Protein AF-0000000087187702 (afdb_homodimer)

Nearest PDB structures (foldseek):
  5luh-assembly1_A  TM=5.230E-01  e=1.951E-01  Salmonella enterica subsp. enterica serovar Typhimurium
  8ove-assembly1_AX  TM=5.042E-01  e=2.164E+00  Trypanosoma brucei brucei
  4p4m-assembly1_A  TM=4.476E-01  e=1.669E+00  Leishmania infantum
  2dhm-assembly1_A  TM=4.596E-01  e=1.669E+00  Escherichia coli str. K-12 substr. W3110
  1v60-assembly1_A  TM=3.726E-01  e=1.465E+00  Mus musculus

InterPro domains:
  IPR053860 Protein of unknown function DUF6932 [PF22014] (11-168)

Sequence (368 aa):
MGCLPEPDPVTGLLPPGRHTADLGQLRAAFVDAPCFSDVDERKLLWDEWECHRGALEAVAGEISRLWVAGSFVSAKEDPGDIDVTYLLRAEVHDRLDREALGMLDDLTDRGWCADHGMRVDASVLRLPEDMPVWRMARDTLPSPANDSFRDIGLYDEIWQRTRSPKGVEGEVWSLRRGYVEVLLMGCLPEPDPVTGLLPPGRHTADLGQLRAAFVDAPCFSDVDERKLLWDEWECHRGALEAVAGEISRLWVAGSFVSAKEDPGDIDVTYLLRAEVHDRLDREALGMLDDLTDRGWCADHGMRVDASVLRLPEDMPVWRMARDTLPSPANDSFRDIGLYDEIWQRTRSPKGVEGEVWSLRRGYVEVLL

Secondary structure (DSSP, 8-state):
-PPPPPPPTTT-BPPSEEEEE-HHHHHHHHTSSGGGTT-HHHHHHHHHHHHHHHHHHHHHS---EEEEEGGGGBS-SS-S-EEEEEEE-HHHHHT--HHHHHHHHHHT-HHHHHHTT--EEEEEEEPPPP--GGG--TTT--HHHHHHHHHHHHHHHHHTBPPPPTT--SS----B-EEEEEE-/-PPPPPPPTTT-BPPSEEEEE-HHHHHHHHTSSGGGTT-HHHHHHHHHHHHHHHHHHHHHS---EEEEEGGGGBS-SS-S-EEEEEEE-HHHHHT--HHHHHHHHHHT-HHHHHHTT--EEEEEEEPPPP--GGG--TTT--HHHHHHHHHHHHHHHHHTBPPPPTT--SS----B-EEEEEE-

Foldseek 3Di:
DDQQDAADPVPQFGDFDEAEDAPVNLCCRQPVDPLQPPQVQLVLLVVLVVVLVVQLCVLLVDFFKKWWFDPSRGSDRHDQHIEMETEDEQVSVVVHDPVSVVSVVLSQDCVSSVVVPHRYHYHYAYAAHDDDPVCPDPVRDDPNNNVRVVVVVVVSVVRQADDDPPPPPDPRPPHTGYIYMHGD/DDQQDAADPVPQFADFDEAEDAPVNLCCRQPVDPLQPPQVQLVLLVVLVVVLVVQLCVLLVDFFKKWWFDPSRGSDRHDQHIEMETEDEQVSVVPHDPVSVVSVVLSQDCVSSVVVPHRYHYHYAYAAHDDDPVCPDPVRDDPNNVVRVVVVVVVSVVRQADDDPPPPPDDRPPHTGYIYMHGD

Radius of gyration: 20.93 Å; Cα contacts (8 Å, |Δi|>4): 671; chains: 2; bounding box: 54×60×54 Å

Solvent-accessible surface area (backbone atoms only — not comparable to full-atom values): 19716 Å² total; per-residue (Å²): 131,70,77,75,77,71,46,38,89,85,80,25,34,23,63,40,42,35,43,42,37,47,71,69,55,48,41,43,66,56,39,65,26,76,92,36,67,85,39,64,63,41,52,51,52,49,53,33,44,50,52,50,52,49,53,50,30,68,62,49,69,57,58,43,36,36,36,43,20,59,50,39,54,33,60,55,78,77,48,83,43,42,34,35,38,39,31,22,47,30,71,50,54,68,66,54,49,72,68,43,49,51,50,50,51,44,66,40,28,50,67,54,25,48,76,69,69,21,56,45,47,40,45,78,42,50,40,44,64,92,68,61,70,93,64,71,38,91,91,68,50,54,68,71,37,44,52,19,22,19,51,48,19,43,52,55,54,55,45,25,51,54,78,54,58,88,86,59,74,84,61,77,55,82,55,60,21,17,29,37,34,33,74,93,130,72,76,74,77,68,49,38,88,86,80,25,34,23,62,41,43,34,42,45,37,47,71,67,56,48,41,44,66,56,39,64,26,76,92,36,66,86,39,64,63,42,52,51,51,49,53,34,43,51,52,50,52,48,52,49,30,67,63,50,69,57,57,45,35,36,37,41,22,58,50,39,54,32,61,55,78,76,50,83,42,42,33,35,37,40,32,22,47,31,71,49,52,70,65,53,50,72,67,44,49,50,52,50,51,44,66,39,29,49,68,55,25,48,77,68,69,22,57,43,48,40,45,78,43,49,40,45,63,93,68,62,70,92,64,70,40,89,91,67,51,54,70,71,35,42,54,18,20,20,52,48,17,43,52,54,55,54,44,26,51,52,78,53,59,89,86,58,74,84,61,77,56,80,55,60,21,18,30,36,35,32,73,95

Organism: Streptomyces mobaraensis (NCBI:txid35621)

Structure (mmCIF, N/CA/C/O backbone):
data_AF-0000000087187702-model_v1
#
loop_
_entity.id
_entity.type
_entity.pdbx_description
1 polymer 'Nucleotidyltransferase family protein'
#
loop_
_atom_site.group_PDB
_atom_site.id
_atom_site.type_symbol
_atom_site.label_atom_id
_atom_site.label_alt_id
_atom_site.label_comp_id
_atom_site.label_asym_id
_atom_site.label_entity_id
_atom_site.label_seq_id
_atom_site.pdbx_PDB_ins_code
_atom_site.Cartn_x
_atom_site.Cartn_y
_atom_site.Cartn_z
_atom_site.occupancy
_atom_site.B_iso_or_equiv
_atom_site.auth_seq_id
_atom_site.auth_comp_id
_atom_site.auth_asym_id
_atom_site.auth_atom_id
_atom_site.pdbx_PDB_model_num
ATOM 1 N N . MET A 1 1 ? -13.445 2.34 -14.445 1 38.84 1 MET A N 1
ATOM 2 C CA . MET A 1 1 ? -12.43 1.36 -14.078 1 38.84 1 MET A CA 1
ATOM 3 C C . MET A 1 1 ? -11.031 1.875 -14.414 1 38.84 1 MET A C 1
ATOM 5 O O . MET A 1 1 ? -10.789 2.338 -15.523 1 38.84 1 MET A O 1
ATOM 9 N N . GLY A 1 2 ? -10.258 2.457 -13.602 1 52.72 2 GLY A N 1
ATOM 10 C CA . GLY A 1 2 ? -9.07 3.246 -13.867 1 52.72 2 GLY A CA 1
ATOM 11 C C . GLY A 1 2 ? -7.996 2.475 -14.617 1 52.72 2 GLY A C 1
ATOM 12 O O . GLY A 1 2 ? -7.992 1.242 -14.609 1 52.72 2 GLY A O 1
ATOM 13 N N . CYS A 1 3 ? -7.512 2.891 -15.773 1 67.62 3 CYS A N 1
ATOM 14 C CA . CYS A 1 3 ? -6.449 2.354 -16.625 1 67.62 3 CYS A CA 1
ATOM 15 C C . CYS A 1 3 ? -5.125 2.295 -15.859 1 67.62 3 CYS A C 1
ATOM 17 O O . CYS A 1 3 ? -4.859 3.141 -15.008 1 67.62 3 CY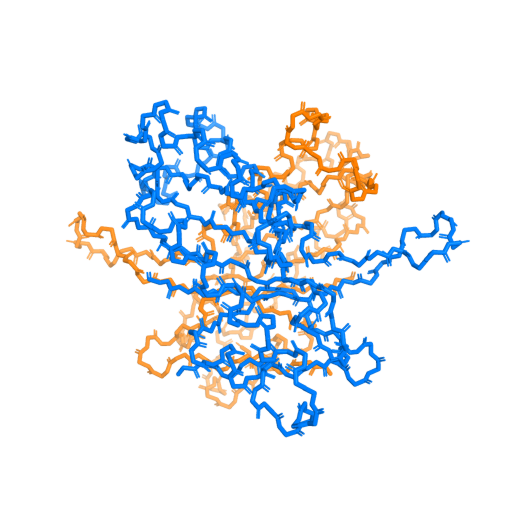S A O 1
ATOM 19 N N . LEU A 1 4 ? -4.539 1.006 -15.781 1 88.62 4 LEU A N 1
ATOM 20 C CA . LEU A 1 4 ? -3.189 0.874 -15.25 1 88.62 4 LEU A CA 1
ATOM 21 C C . LEU A 1 4 ? -2.248 1.882 -15.898 1 88.62 4 LEU A C 1
ATOM 23 O O . LEU A 1 4 ? -2.344 2.145 -17.094 1 88.62 4 LEU A O 1
ATOM 27 N N . PRO A 1 5 ? -1.488 2.523 -15.094 1 90.5 5 PRO A N 1
ATOM 28 C CA . PRO A 1 5 ? -0.509 3.43 -15.695 1 90.5 5 PRO A CA 1
ATOM 29 C C . PRO A 1 5 ? 0.473 2.707 -16.609 1 90.5 5 PRO A C 1
ATOM 31 O O . PRO A 1 5 ? 0.669 1.496 -16.484 1 90.5 5 PRO A O 1
ATOM 34 N N . GLU A 1 6 ? 1.033 3.457 -17.453 1 89.75 6 GLU A N 1
ATOM 35 C CA . GLU A 1 6 ? 2.076 2.91 -18.312 1 89.75 6 GLU A CA 1
ATOM 36 C C . GLU A 1 6 ? 3.404 2.797 -17.578 1 89.75 6 GLU A C 1
ATOM 38 O O . GLU A 1 6 ? 3.729 3.645 -16.734 1 89.75 6 GLU A O 1
ATOM 43 N N . PRO A 1 7 ? 4.156 1.752 -17.922 1 92.5 7 PRO A N 1
ATOM 44 C CA . PRO A 1 7 ? 5.508 1.694 -17.359 1 92.5 7 PRO A CA 1
ATOM 45 C C . PRO A 1 7 ? 6.367 2.887 -17.781 1 92.5 7 PRO A C 1
ATOM 47 O O . PRO A 1 7 ? 6.203 3.418 -18.875 1 92.5 7 PRO A O 1
ATOM 50 N N . ASP A 1 8 ? 7.207 3.281 -16.891 1 91.19 8 ASP A N 1
ATOM 51 C CA . ASP A 1 8 ? 8.18 4.324 -17.203 1 91.19 8 ASP A CA 1
ATOM 52 C C . ASP A 1 8 ? 9.023 3.936 -18.422 1 91.19 8 ASP A C 1
ATOM 54 O O . ASP A 1 8 ? 9.586 2.842 -18.469 1 91.19 8 ASP A O 1
ATOM 58 N N . PRO A 1 9 ? 9.125 4.789 -19.375 1 91.12 9 PRO A N 1
ATOM 59 C CA . PRO A 1 9 ? 9.82 4.418 -20.609 1 91.12 9 PRO A CA 1
ATOM 60 C C . PRO A 1 9 ? 11.312 4.172 -20.406 1 91.12 9 PRO A C 1
ATOM 62 O O . PRO A 1 9 ? 11.945 3.453 -21.172 1 91.12 9 PRO A O 1
ATOM 65 N N . VAL A 1 10 ? 11.883 4.746 -19.344 1 90.62 10 VAL A N 1
ATOM 66 C CA . VAL A 1 10 ? 13.312 4.617 -19.094 1 90.62 10 VAL A CA 1
ATOM 67 C C . VAL A 1 10 ? 13.586 3.352 -18.297 1 90.62 10 VAL A C 1
ATOM 69 O O . VAL A 1 10 ? 14.43 2.533 -18.672 1 90.62 10 VAL A O 1
ATOM 72 N N . THR A 1 11 ? 12.82 3.072 -17.312 1 90.56 11 THR A N 1
ATOM 73 C CA . THR A 1 11 ? 13.109 1.971 -16.391 1 90.56 11 THR A CA 1
ATOM 74 C C . THR A 1 11 ? 12.297 0.733 -16.766 1 90.56 11 THR A C 1
ATOM 76 O O . THR A 1 11 ? 12.633 -0.381 -16.359 1 90.56 11 THR A O 1
ATOM 79 N N . GLY A 1 12 ? 11.188 0.992 -17.453 1 94.31 12 GLY A N 1
ATOM 80 C CA . GLY A 1 12 ? 10.281 -0.096 -17.781 1 94.31 12 GLY A CA 1
ATOM 81 C C . GLY A 1 12 ? 9.422 -0.538 -16.625 1 94.31 12 GLY A C 1
ATOM 82 O O . GLY A 1 12 ? 8.75 -1.57 -16.688 1 94.31 12 GLY A O 1
ATOM 83 N N . LEU A 1 13 ? 9.438 0.25 -15.516 1 95 13 LEU A N 1
ATOM 84 C CA . LEU A 1 13 ? 8.727 -0.128 -14.297 1 95 13 LEU A CA 1
ATOM 85 C C . LEU A 1 13 ? 7.453 0.695 -14.133 1 95 13 LEU A C 1
ATOM 87 O O . LEU A 1 13 ? 7.387 1.838 -14.594 1 95 13 LEU A O 1
ATOM 91 N N . LEU A 1 14 ? 6.477 0.076 -13.523 1 94.94 14 LEU A N 1
ATOM 92 C CA . LEU A 1 14 ? 5.332 0.876 -13.094 1 94.94 14 LEU A CA 1
ATOM 93 C C . LEU A 1 14 ? 5.758 1.923 -12.07 1 94.94 14 LEU A C 1
ATOM 95 O O . LEU A 1 14 ? 6.648 1.674 -11.25 1 94.94 14 LEU A O 1
ATOM 99 N N . PRO A 1 15 ? 5.117 3.096 -12.164 1 92.69 15 PRO A N 1
ATOM 100 C CA . PRO A 1 15 ? 5.406 4.047 -11.086 1 92.69 15 PRO A CA 1
ATOM 101 C C . PRO A 1 15 ? 5.223 3.438 -9.695 1 92.69 15 PRO A C 1
ATOM 103 O O . PRO A 1 15 ? 4.316 2.627 -9.484 1 92.69 15 PRO A O 1
ATOM 106 N N . PRO A 1 16 ? 6.07 3.791 -8.773 1 93.38 16 PRO A N 1
ATOM 107 C CA . PRO A 1 16 ? 5.906 3.236 -7.426 1 93.38 16 PRO A CA 1
ATOM 108 C C . PRO A 1 16 ? 4.477 3.361 -6.906 1 93.38 16 PRO A C 1
ATOM 110 O O . PRO A 1 16 ? 3.764 4.301 -7.27 1 93.38 16 PRO A O 1
ATOM 113 N N . GLY A 1 17 ? 4.125 2.434 -6.047 1 94.88 17 GLY A N 1
ATOM 114 C CA . GLY A 1 17 ? 2.777 2.402 -5.504 1 94.88 17 GLY A CA 1
ATOM 115 C C . GLY A 1 17 ? 2.035 1.117 -5.82 1 94.88 17 GLY A C 1
ATOM 116 O O . GLY A 1 17 ? 2.643 0.134 -6.25 1 94.88 17 GLY A O 1
ATOM 117 N N . ARG A 1 18 ? 0.832 1.073 -5.477 1 96.94 18 ARG A N 1
ATOM 118 C CA . ARG A 1 18 ? -0.069 -0.048 -5.723 1 96.94 18 ARG A CA 1
ATOM 119 C C . ARG A 1 18 ? -1.239 0.372 -6.605 1 96.94 18 ARG A C 1
ATOM 121 O O . ARG A 1 18 ? -2.068 1.19 -6.199 1 96.94 18 ARG A O 1
ATOM 128 N N . HIS A 1 19 ? -1.312 -0.196 -7.762 1 95.75 19 HIS A N 1
ATOM 129 C CA . HIS A 1 19 ? -2.305 0.169 -8.766 1 95.75 19 HIS A CA 1
ATOM 130 C C . HIS A 1 19 ? -3.41 -0.878 -8.852 1 95.75 19 HIS A C 1
ATOM 132 O O . HIS A 1 19 ? -3.131 -2.074 -8.977 1 95.75 19 HIS A O 1
ATOM 138 N N . THR A 1 20 ? -4.625 -0.44 -8.859 1 94.44 20 THR A N 1
ATOM 139 C CA . THR A 1 20 ? -5.742 -1.38 -8.828 1 94.44 20 THR A CA 1
ATOM 140 C C . THR A 1 20 ? -6.277 -1.625 -10.234 1 94.44 20 THR A C 1
ATOM 142 O O . THR A 1 20 ? -6.387 -0.692 -11.039 1 94.44 20 THR A O 1
ATOM 145 N N . ALA A 1 21 ? -6.562 -2.846 -10.508 1 94.12 21 ALA A N 1
ATOM 146 C CA . ALA A 1 21 ? -7.156 -3.27 -11.773 1 94.12 21 ALA A CA 1
ATOM 147 C C . ALA A 1 21 ? -7.992 -4.531 -11.594 1 94.12 21 ALA A C 1
ATOM 149 O O . ALA A 1 21 ? -7.91 -5.195 -10.555 1 94.12 21 ALA A O 1
ATOM 150 N N . ASP A 1 22 ? -8.844 -4.754 -12.5 1 93.94 22 ASP A N 1
ATOM 151 C CA . ASP A 1 22 ? -9.453 -6.078 -12.547 1 93.94 22 ASP A CA 1
ATOM 152 C C . ASP A 1 22 ? -8.625 -7.031 -13.398 1 93.94 22 ASP A C 1
ATOM 154 O O . ASP A 1 22 ? -7.617 -6.629 -13.992 1 93.94 22 ASP A O 1
ATOM 158 N N . LEU A 1 23 ? -9.047 -8.281 -13.453 1 95.75 23 LEU A N 1
ATOM 159 C CA . LEU A 1 23 ? -8.266 -9.305 -14.148 1 95.75 23 LEU A CA 1
ATOM 160 C C . LEU A 1 23 ? -8.188 -9 -15.641 1 95.75 23 LEU A C 1
ATOM 162 O O . LEU A 1 23 ? -7.152 -9.234 -16.266 1 95.75 23 LEU A O 1
ATOM 166 N N . GLY A 1 24 ? -9.273 -8.555 -16.188 1 95.12 24 GLY A N 1
ATOM 167 C CA . GLY A 1 24 ? -9.266 -8.211 -17.594 1 95.12 24 GLY A CA 1
ATOM 168 C C . GLY A 1 24 ? -8.289 -7.098 -17.938 1 95.12 24 GLY A C 1
ATOM 169 O O . GLY A 1 24 ? -7.574 -7.176 -18.938 1 95.12 24 GLY A O 1
ATOM 170 N N . GLN A 1 25 ? -8.273 -6.055 -17.094 1 94.44 25 GLN A N 1
ATOM 171 C CA . GLN A 1 25 ? -7.355 -4.938 -17.281 1 94.44 25 GLN A CA 1
ATOM 172 C C . GLN A 1 25 ? -5.906 -5.395 -17.141 1 94.44 25 GLN A C 1
ATOM 174 O O . GLN A 1 25 ? -5.035 -4.941 -17.891 1 94.44 25 GLN A O 1
ATOM 179 N N . LEU A 1 26 ? -5.684 -6.223 -16.203 1 96.5 26 LEU A N 1
ATOM 180 C CA . LEU A 1 26 ? -4.344 -6.762 -15.992 1 96.5 26 LEU A CA 1
ATOM 181 C C . LEU A 1 26 ? -3.875 -7.531 -17.219 1 96.5 26 LEU A C 1
ATOM 183 O O . LEU A 1 26 ? -2.754 -7.332 -17.703 1 96.5 26 LEU A O 1
ATOM 187 N N . ARG A 1 27 ? -4.715 -8.344 -17.734 1 96.31 27 ARG A N 1
ATOM 188 C CA . ARG A 1 27 ? -4.359 -9.133 -18.906 1 96.31 27 ARG A CA 1
ATOM 189 C C . ARG A 1 27 ? -4.129 -8.234 -20.109 1 96.31 27 ARG A C 1
ATOM 191 O O . ARG A 1 27 ? -3.166 -8.43 -20.859 1 96.31 27 ARG A O 1
ATOM 198 N N . ALA A 1 28 ? -4.996 -7.328 -20.328 1 95.06 28 ALA A N 1
ATOM 199 C CA . ALA A 1 28 ? -4.891 -6.414 -21.453 1 95.06 28 ALA A CA 1
ATOM 200 C C . ALA A 1 28 ? -3.572 -5.645 -21.422 1 95.06 28 ALA A C 1
ATOM 202 O O . ALA A 1 28 ? -2.936 -5.445 -22.453 1 95.06 28 ALA A O 1
ATOM 203 N N . ALA A 1 29 ? -3.143 -5.285 -20.266 1 94.75 29 ALA A N 1
ATOM 204 C CA . ALA A 1 29 ? -1.979 -4.414 -20.109 1 94.75 29 ALA A CA 1
ATOM 205 C C . ALA A 1 29 ? -0.681 -5.207 -20.234 1 94.75 29 ALA A C 1
ATOM 207 O O . ALA A 1 29 ? 0.313 -4.699 -20.75 1 94.75 29 ALA A O 1
ATOM 208 N N . PHE A 1 30 ? -0.704 -6.508 -19.766 1 96.12 30 PHE A N 1
ATOM 209 C CA . PHE A 1 30 ? 0.602 -7.137 -19.594 1 96.12 30 PHE A CA 1
ATOM 210 C C . PHE A 1 30 ? 0.67 -8.445 -20.375 1 96.12 30 PHE A C 1
ATOM 212 O O . PHE A 1 30 ? 1.659 -9.172 -20.281 1 96.12 30 PHE A O 1
ATOM 219 N N . VAL A 1 31 ? -0.387 -8.758 -21.125 1 96.06 31 VAL A N 1
ATOM 220 C CA . VAL A 1 31 ? -0.364 -9.953 -21.953 1 96.06 31 VAL A CA 1
ATOM 221 C C . VAL A 1 31 ? -0.777 -9.586 -23.391 1 96.06 31 VAL A C 1
ATOM 223 O O . VAL A 1 31 ? -0.045 -9.859 -24.344 1 96.06 31 VAL A O 1
ATOM 226 N N . ASP A 1 32 ? -1.868 -8.852 -23.516 1 94.25 32 ASP A N 1
ATOM 227 C CA . ASP A 1 32 ? -2.48 -8.633 -24.812 1 94.25 32 ASP A CA 1
ATOM 228 C C . ASP A 1 32 ? -2.023 -7.312 -25.438 1 94.25 32 ASP A C 1
ATOM 230 O O . ASP A 1 32 ? -2.344 -7.012 -26.578 1 94.25 32 ASP A O 1
ATOM 234 N N . ALA A 1 33 ? -1.323 -6.5 -24.703 1 91.62 33 ALA A N 1
ATOM 235 C CA . ALA A 1 33 ? -0.874 -5.203 -25.203 1 91.62 33 ALA A CA 1
ATOM 236 C C . ALA A 1 33 ? -0.067 -5.359 -26.484 1 91.62 33 ALA A C 1
ATOM 238 O O . ALA A 1 33 ? 0.714 -6.305 -26.625 1 91.62 33 ALA A O 1
ATOM 239 N N . PRO A 1 34 ? -0.153 -4.426 -27.375 1 87.88 34 PRO A N 1
ATOM 240 C CA . PRO A 1 34 ? 0.518 -4.512 -28.672 1 87.88 34 PRO A CA 1
ATOM 241 C C . PRO A 1 34 ? 2.035 -4.637 -28.547 1 87.88 34 PRO A C 1
ATOM 243 O O . PRO A 1 34 ? 2.674 -5.293 -29.375 1 87.88 34 PRO A O 1
ATOM 246 N N . CYS A 1 35 ? 2.568 -4.074 -27.562 1 83.88 35 CYS A N 1
ATOM 247 C CA . CYS A 1 35 ? 4.016 -4.105 -27.406 1 83.88 35 CYS A CA 1
ATOM 248 C C . CYS A 1 35 ? 4.5 -5.508 -27.062 1 83.88 35 CYS A C 1
ATOM 250 O O . CYS A 1 35 ? 5.691 -5.801 -27.156 1 83.88 35 CYS A O 1
ATOM 252 N N . PHE A 1 36 ? 3.57 -6.328 -26.641 1 86.5 36 PHE A N 1
ATOM 253 C CA . PHE A 1 36 ? 3.918 -7.707 -26.312 1 86.5 36 PHE A CA 1
ATOM 254 C C . PHE A 1 36 ? 3.377 -8.664 -27.359 1 86.5 36 PHE A C 1
ATOM 256 O O . PHE A 1 36 ? 3.307 -9.875 -27.125 1 86.5 36 PHE A O 1
ATOM 263 N N . SER A 1 37 ? 2.863 -8.281 -28.406 1 77.88 37 SER A N 1
ATOM 264 C CA . SER A 1 37 ? 2.135 -9.055 -29.406 1 77.88 37 SER A CA 1
ATOM 265 C C . SER A 1 37 ? 2.973 -10.227 -29.906 1 77.88 37 SER A C 1
ATOM 267 O O . SER A 1 37 ? 2.434 -11.281 -30.234 1 77.88 37 SER A O 1
ATOM 269 N N . ASP A 1 38 ? 4.152 -10.133 -29.844 1 75.31 38 ASP A N 1
ATOM 270 C CA . ASP A 1 38 ? 4.996 -11.172 -30.422 1 75.31 38 ASP A CA 1
ATOM 271 C C . ASP A 1 38 ? 5.594 -12.062 -29.344 1 75.31 38 ASP A C 1
ATOM 273 O O . ASP A 1 38 ? 6.465 -12.891 -29.609 1 75.31 38 ASP A O 1
ATOM 277 N N . VAL A 1 39 ? 5.145 -11.773 -28.141 1 73.38 39 VAL A N 1
ATOM 278 C CA . VAL A 1 39 ? 5.754 -12.516 -27.047 1 73.38 39 VAL A CA 1
ATOM 279 C C . VAL A 1 39 ? 4.801 -13.602 -26.562 1 73.38 39 VAL A C 1
ATOM 281 O O . VAL A 1 39 ? 3.939 -13.344 -25.703 1 73.38 39 VAL A O 1
ATOM 284 N N . ASP A 1 40 ? 4.941 -14.789 -27 1 87.62 40 ASP A N 1
ATOM 285 C CA . ASP A 1 40 ? 4.109 -15.922 -26.609 1 87.62 40 ASP A CA 1
ATOM 286 C C . ASP A 1 40 ? 4.352 -16.312 -25.141 1 87.62 40 ASP A C 1
ATOM 288 O O . ASP A 1 40 ? 3.461 -16.844 -24.484 1 87.62 40 ASP A O 1
ATOM 292 N N . GLU A 1 41 ? 5.457 -15.883 -24.719 1 92.75 41 GLU A N 1
ATOM 293 C CA . GLU A 1 41 ? 5.875 -16.281 -23.375 1 92.75 41 GLU A CA 1
ATOM 294 C C . GLU A 1 41 ? 4.941 -15.711 -22.312 1 92.75 41 GLU A C 1
ATOM 296 O O . GLU A 1 41 ? 4.633 -16.375 -21.328 1 92.75 41 GLU A O 1
ATOM 301 N N . ARG A 1 42 ? 4.473 -14.516 -22.469 1 96.06 42 ARG A N 1
ATOM 302 C CA . ARG A 1 42 ? 3.586 -13.898 -21.484 1 96.06 42 ARG A CA 1
ATOM 303 C C . ARG A 1 42 ? 2.229 -14.586 -21.453 1 96.06 42 ARG A C 1
ATOM 305 O O . ARG A 1 42 ? 1.604 -14.703 -20.391 1 96.06 42 ARG A O 1
ATOM 312 N N . LYS A 1 43 ? 1.774 -15.023 -22.594 1 96.06 43 LYS A N 1
ATOM 313 C CA . LYS A 1 43 ? 0.531 -15.781 -22.641 1 96.06 43 LYS A CA 1
ATOM 314 C C . LYS A 1 43 ? 0.666 -17.109 -21.891 1 96.06 43 LYS A C 1
ATOM 316 O O . LYS A 1 43 ? -0.247 -17.516 -21.172 1 96.06 43 LYS A O 1
ATOM 321 N N . LEU A 1 44 ? 1.784 -17.734 -22.125 1 96.62 44 LEU A N 1
ATOM 322 C CA . LEU A 1 44 ? 2.035 -18.984 -21.438 1 96.62 44 LEU A CA 1
ATOM 323 C C . LEU A 1 44 ? 2.098 -18.781 -19.922 1 96.62 44 LEU A C 1
ATOM 325 O O . LEU A 1 44 ? 1.491 -19.547 -19.172 1 96.62 44 LEU A O 1
ATOM 329 N N . LEU A 1 45 ? 2.834 -17.75 -19.469 1 97.5 45 LEU A N 1
ATOM 330 C CA . LEU A 1 45 ? 2.922 -17.422 -18.047 1 97.5 45 LEU A CA 1
ATOM 331 C C . LEU A 1 45 ? 1.541 -17.156 -17.469 1 97.5 45 LEU A C 1
ATOM 333 O O . LEU A 1 45 ? 1.229 -17.594 -16.359 1 97.5 45 LEU A O 1
ATOM 337 N N . TRP A 1 46 ? 0.725 -16.438 -18.234 1 97.88 46 TRP A N 1
ATOM 338 C CA . TRP A 1 46 ? -0.629 -16.109 -17.797 1 97.88 46 TRP A CA 1
ATOM 339 C C . TRP A 1 46 ? -1.441 -17.391 -17.578 1 97.88 46 TRP A C 1
ATOM 341 O O . TRP A 1 46 ? -2.113 -17.531 -16.547 1 97.88 46 TRP A O 1
ATOM 351 N N . ASP A 1 47 ? -1.38 -18.297 -18.484 1 97.75 47 ASP A N 1
ATOM 352 C CA . ASP A 1 47 ? -2.123 -19.547 -18.406 1 97.75 47 ASP A CA 1
ATOM 353 C C . ASP A 1 47 ? -1.649 -20.375 -17.219 1 97.75 47 ASP A C 1
ATOM 355 O O . ASP A 1 47 ? -2.463 -20.984 -16.5 1 97.75 47 ASP A O 1
ATOM 359 N N . GLU A 1 48 ? -0.333 -20.453 -17.078 1 98.38 48 GLU A N 1
ATOM 360 C CA . GLU A 1 48 ? 0.233 -21.156 -15.922 1 98.38 48 GLU A CA 1
ATOM 361 C C . GLU A 1 48 ? -0.26 -20.562 -14.609 1 98.38 48 GLU A C 1
ATOM 363 O O . GLU A 1 48 ? -0.629 -21.281 -13.688 1 98.38 48 GLU A O 1
ATOM 368 N N . TRP A 1 49 ? -0.29 -19.266 -14.539 1 98.56 49 TRP A N 1
ATOM 369 C CA . TRP A 1 49 ? -0.746 -18.594 -13.328 1 98.56 49 TRP A CA 1
ATOM 370 C C . TRP A 1 49 ? -2.24 -18.812 -13.109 1 98.56 49 TRP A C 1
ATOM 372 O O . TRP A 1 49 ? -2.691 -18.969 -11.977 1 98.56 49 TRP A O 1
ATOM 382 N N . GLU A 1 50 ? -3.008 -18.781 -14.148 1 98.12 50 GLU A N 1
ATOM 383 C CA . GLU A 1 50 ? -4.441 -19.031 -14.016 1 98.12 50 GLU A CA 1
ATOM 384 C C . GLU A 1 50 ? -4.707 -20.406 -13.422 1 98.12 50 GLU A C 1
ATOM 386 O O . GLU A 1 50 ? -5.617 -20.562 -12.602 1 98.12 50 GLU A O 1
ATOM 391 N N . CYS A 1 51 ? -3.971 -21.328 -13.875 1 98.31 51 CYS A N 1
ATOM 392 C CA . CYS A 1 51 ? -4.07 -22.656 -13.289 1 98.31 51 CYS A CA 1
ATOM 393 C C . CYS A 1 51 ? -3.717 -22.625 -11.805 1 98.31 51 CYS A C 1
ATOM 395 O O . CYS A 1 51 ? -4.434 -23.203 -10.977 1 98.31 51 CYS A O 1
ATOM 397 N N . HIS A 1 52 ? -2.611 -21.969 -11.477 1 98.75 52 HIS A N 1
ATOM 398 C CA . HIS A 1 52 ? -2.162 -21.844 -10.102 1 98.75 52 HIS A CA 1
ATOM 399 C C . HIS A 1 52 ? -3.221 -21.156 -9.234 1 98.75 52 HIS A C 1
ATOM 401 O O . HIS A 1 52 ? -3.545 -21.641 -8.148 1 98.75 52 HIS A O 1
ATOM 407 N N . ARG A 1 53 ? -3.746 -20.062 -9.734 1 98.5 53 ARG A N 1
ATOM 408 C CA . ARG A 1 53 ? -4.777 -19.312 -9.031 1 98.5 53 ARG A CA 1
ATOM 409 C C . ARG A 1 53 ? -6.016 -20.172 -8.789 1 98.5 53 ARG A C 1
ATOM 411 O O . ARG A 1 53 ? -6.605 -20.141 -7.711 1 98.5 53 ARG A O 1
ATOM 418 N N . GLY A 1 54 ? -6.402 -20.875 -9.828 1 98.19 54 GLY A N 1
ATOM 419 C CA . GLY A 1 54 ? -7.527 -21.781 -9.672 1 98.19 54 GLY A CA 1
ATOM 420 C C . GLY A 1 54 ? -7.312 -22.828 -8.594 1 98.19 54 GLY A C 1
ATOM 421 O O . GLY A 1 54 ? -8.219 -23.125 -7.816 1 98.19 54 GLY A O 1
ATOM 422 N N . ALA A 1 55 ? -6.145 -23.422 -8.586 1 98.38 55 ALA A N 1
ATOM 423 C CA . ALA A 1 55 ? -5.805 -24.422 -7.57 1 98.38 55 ALA A CA 1
ATOM 424 C C . ALA A 1 55 ? -5.852 -23.812 -6.172 1 98.38 55 ALA A C 1
ATOM 426 O O . ALA A 1 55 ? -6.398 -24.406 -5.246 1 98.38 55 ALA A O 1
ATOM 427 N N . LEU A 1 56 ? -5.27 -22.641 -6.012 1 98.56 56 LEU A N 1
ATOM 428 C CA . LEU A 1 56 ? -5.262 -21.969 -4.723 1 98.56 56 LEU A CA 1
ATOM 429 C C . LEU A 1 56 ? -6.68 -21.656 -4.266 1 98.56 56 LEU A C 1
ATOM 431 O O . LEU A 1 56 ? -7.016 -21.844 -3.092 1 98.56 56 LEU A O 1
ATOM 435 N N . GLU A 1 57 ? -7.465 -21.156 -5.176 1 98.19 57 GLU A N 1
ATOM 436 C CA . GLU A 1 57 ? -8.852 -20.844 -4.848 1 98.19 57 GLU A CA 1
ATOM 437 C C . GLU A 1 57 ? -9.625 -22.094 -4.434 1 98.19 57 GLU A C 1
ATOM 439 O O . GLU A 1 57 ? -10.461 -22.031 -3.527 1 98.19 57 GLU A O 1
ATOM 444 N N . ALA A 1 58 ? -9.406 -23.156 -5.145 1 98.06 58 ALA A N 1
ATOM 445 C CA . ALA A 1 58 ? -10.062 -24.422 -4.809 1 98.06 58 ALA A CA 1
ATOM 446 C C . ALA A 1 58 ? -9.719 -24.859 -3.387 1 98.06 58 ALA A C 1
ATOM 448 O O . ALA A 1 58 ? -10.562 -25.391 -2.67 1 98.06 58 ALA A O 1
ATOM 449 N N . VAL A 1 59 ? -8.492 -24.672 -2.982 1 98.19 59 VAL A N 1
ATOM 450 C CA . VAL A 1 59 ? -8.023 -25.047 -1.656 1 98.19 59 VAL A CA 1
ATOM 451 C C . VAL A 1 59 ? -8.586 -24.094 -0.609 1 98.19 59 VAL A C 1
ATOM 453 O O . VAL A 1 59 ? -9.141 -24.516 0.404 1 98.19 59 VAL A O 1
ATOM 456 N N . ALA A 1 60 ? -8.5 -22.75 -0.842 1 97.38 60 ALA A N 1
ATOM 457 C CA . ALA A 1 60 ? -8.844 -21.719 0.138 1 97.38 60 ALA A CA 1
ATOM 458 C C . ALA A 1 60 ? -10.344 -21.453 0.156 1 97.38 60 ALA A C 1
ATOM 460 O O . ALA A 1 60 ? -10.883 -20.984 1.157 1 97.38 60 ALA A O 1
ATOM 461 N N . GLY A 1 61 ? -10.984 -21.75 -0.941 1 96.62 61 GLY A N 1
ATOM 462 C CA . GLY A 1 61 ? -12.398 -21.453 -1.088 1 96.62 61 GLY A CA 1
ATOM 463 C C . GLY A 1 61 ? -12.656 -20.094 -1.72 1 96.62 61 GLY A C 1
ATOM 464 O O . GLY A 1 61 ? -13.594 -19.938 -2.508 1 96.62 61 GLY A O 1
ATOM 465 N N . GLU A 1 62 ? -11.906 -19.141 -1.352 1 96.06 62 GLU A N 1
ATOM 466 C CA . GLU A 1 62 ? -12.055 -17.797 -1.892 1 96.06 62 GLU A CA 1
ATOM 467 C C . GLU A 1 62 ? -10.766 -17 -1.738 1 96.06 62 GLU A C 1
ATOM 469 O O . GLU A 1 62 ? -10 -17.219 -0.795 1 96.06 62 GLU A O 1
ATOM 474 N N . ILE A 1 63 ? -10.508 -16.172 -2.676 1 97.19 63 ILE A N 1
ATOM 475 C CA . ILE A 1 63 ? -9.43 -15.188 -2.627 1 97.19 63 ILE A CA 1
ATOM 476 C C . ILE A 1 63 ? -10.031 -13.781 -2.6 1 97.19 63 ILE A C 1
ATOM 478 O O . ILE A 1 63 ? -10.875 -13.445 -3.434 1 97.19 63 ILE A O 1
ATOM 482 N N . SER A 1 64 ? -9.672 -13 -1.682 1 95.81 64 SER A N 1
ATOM 483 C CA . SER A 1 64 ? -10.25 -11.664 -1.528 1 95.81 64 SER A CA 1
ATOM 484 C C . SER A 1 64 ? -9.547 -10.656 -2.436 1 95.81 64 SER A C 1
ATOM 486 O O . SER A 1 64 ? -10.211 -9.883 -3.133 1 95.81 64 SER A O 1
ATOM 488 N N . ARG A 1 65 ? -8.203 -10.586 -2.344 1 96.38 65 ARG A N 1
ATOM 489 C CA . ARG A 1 65 ? -7.355 -9.719 -3.158 1 96.38 65 ARG A CA 1
ATOM 490 C C . ARG A 1 65 ? -6.125 -10.461 -3.66 1 96.38 65 ARG A C 1
ATOM 492 O O . ARG A 1 65 ? -5.727 -11.477 -3.078 1 96.38 65 ARG A O 1
ATOM 499 N N . LEU A 1 66 ? -5.59 -9.953 -4.738 1 97.12 66 LEU A N 1
ATOM 500 C CA . LEU A 1 66 ? -4.344 -10.477 -5.297 1 97.12 66 LEU A CA 1
ATOM 501 C C . LEU A 1 66 ? -3.385 -9.344 -5.637 1 97.12 66 LEU A C 1
ATOM 503 O O . LEU A 1 66 ? -3.801 -8.312 -6.164 1 97.12 66 LEU A O 1
ATOM 507 N N . TRP A 1 67 ? -2.188 -9.508 -5.242 1 98.75 67 TRP A N 1
ATOM 508 C CA . TRP A 1 67 ? -1.129 -8.609 -5.691 1 98.75 67 TRP A CA 1
ATOM 509 C C . TRP A 1 67 ? -0.241 -9.289 -6.727 1 98.75 67 TRP A C 1
ATOM 511 O O . TRP A 1 67 ? 0.274 -10.391 -6.488 1 98.75 67 TRP A O 1
ATOM 521 N N . VAL A 1 68 ? -0.128 -8.727 -7.891 1 98.69 68 VAL A N 1
ATOM 522 C CA . VAL A 1 68 ? 0.797 -9.188 -8.922 1 98.69 68 VAL A CA 1
ATOM 523 C C . VAL A 1 68 ? 1.952 -8.203 -9.055 1 98.69 68 VAL A C 1
ATOM 525 O O . VAL A 1 68 ? 1.73 -7 -9.219 1 98.69 68 VAL A O 1
ATOM 528 N N . ALA A 1 69 ? 3.184 -8.703 -8.938 1 98.06 69 ALA A N 1
ATOM 529 C CA . ALA A 1 69 ? 4.367 -7.848 -8.891 1 98.06 69 ALA A CA 1
ATOM 530 C C . ALA A 1 69 ? 5.488 -8.414 -9.766 1 98.06 69 ALA A C 1
ATOM 532 O O . ALA A 1 69 ? 5.227 -9.141 -10.719 1 98.06 69 ALA A O 1
ATOM 533 N N . GLY A 1 70 ? 6.605 -7.895 -9.672 1 96 70 GLY A N 1
ATOM 534 C CA . GLY A 1 70 ? 7.781 -8.445 -10.328 1 96 70 GLY A CA 1
ATOM 535 C C . GLY A 1 70 ? 7.883 -8.062 -11.789 1 96 70 GLY A C 1
ATOM 536 O O . GLY A 1 70 ? 7.328 -7.051 -12.211 1 96 70 GLY A O 1
ATOM 537 N N . SER A 1 71 ? 8.609 -8.82 -12.484 1 95.56 71 SER A N 1
ATOM 538 C CA . SER A 1 71 ? 8.945 -8.508 -13.867 1 95.56 71 SER A CA 1
ATOM 539 C C . SER A 1 71 ? 7.746 -8.695 -14.789 1 95.56 71 SER A C 1
ATOM 541 O O . SER A 1 71 ? 7.707 -8.141 -15.883 1 95.56 71 SER A O 1
ATOM 543 N N . PHE A 1 72 ? 6.797 -9.461 -14.406 1 97.38 72 PHE A N 1
ATOM 544 C CA . PHE A 1 72 ? 5.625 -9.688 -15.25 1 97.38 72 PHE A CA 1
ATOM 545 C C . PHE A 1 72 ? 4.848 -8.391 -15.453 1 97.38 72 PHE A C 1
ATOM 547 O O . PHE A 1 72 ? 4.336 -8.133 -16.547 1 97.38 72 PHE A O 1
ATOM 554 N N . VAL A 1 73 ? 4.758 -7.543 -14.383 1 97.38 73 VAL A N 1
ATOM 555 C CA . VAL A 1 73 ? 4.039 -6.277 -14.5 1 97.38 73 VAL A CA 1
ATOM 556 C C . VAL A 1 73 ? 5.027 -5.145 -14.773 1 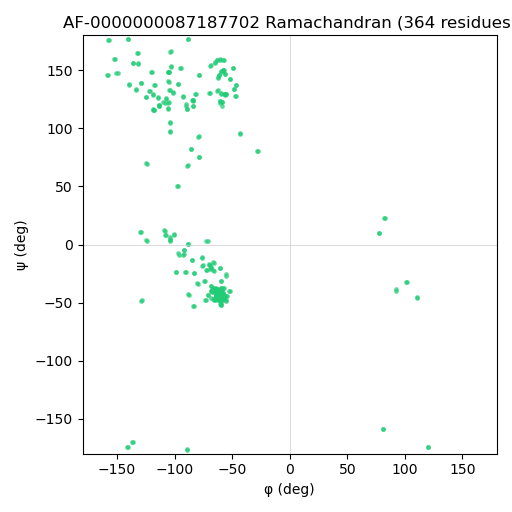97.38 73 VAL A C 1
ATOM 558 O O . VAL A 1 73 ? 5.027 -4.133 -14.07 1 97.38 73 VAL A O 1
ATOM 561 N N . SER A 1 74 ? 5.848 -5.332 -15.719 1 95.94 74 SER A N 1
ATOM 562 C CA . SER A 1 74 ? 6.832 -4.379 -16.234 1 95.94 74 SER A CA 1
ATOM 563 C C . SER A 1 74 ? 6.938 -4.449 -17.75 1 95.94 74 SER A C 1
ATOM 565 O O . SER A 1 74 ? 6.195 -5.191 -18.391 1 95.94 74 SER A O 1
ATOM 567 N N . ALA A 1 75 ? 7.863 -3.719 -18.312 1 94.38 75 ALA A N 1
ATOM 568 C CA . ALA A 1 75 ? 8.062 -3.713 -19.75 1 94.38 75 ALA A CA 1
ATOM 569 C C . ALA A 1 75 ? 9.039 -4.812 -20.172 1 94.38 75 ALA A C 1
ATOM 571 O O . ALA A 1 75 ? 9.359 -4.945 -21.359 1 94.38 75 ALA A O 1
ATOM 572 N N . LYS A 1 76 ? 9.516 -5.555 -19.188 1 92.56 76 LYS A N 1
ATOM 573 C CA . LYS A 1 76 ? 10.391 -6.664 -19.547 1 92.56 76 LYS A CA 1
ATOM 574 C C . LYS A 1 76 ? 9.719 -7.598 -20.547 1 92.56 76 LYS A C 1
ATOM 576 O O . LYS A 1 76 ? 8.602 -8.07 -20.312 1 92.56 76 LYS A O 1
ATOM 581 N N . GLU A 1 77 ? 10.344 -7.902 -21.578 1 90.44 77 GLU A N 1
ATOM 582 C CA . GLU A 1 77 ? 9.742 -8.656 -22.672 1 90.44 77 GLU A CA 1
ATOM 583 C C . GLU A 1 77 ? 9.5 -10.109 -22.266 1 90.44 77 GLU A C 1
ATOM 585 O O . GLU A 1 77 ? 8.422 -10.656 -22.516 1 90.44 77 GLU A O 1
ATOM 590 N N . ASP A 1 78 ? 10.5 -10.641 -21.609 1 91.62 78 ASP A N 1
ATOM 591 C CA . ASP A 1 78 ? 10.43 -12.07 -21.328 1 91.62 78 ASP A CA 1
ATOM 592 C C . ASP A 1 78 ? 10.578 -12.344 -19.828 1 91.62 78 ASP A C 1
ATOM 594 O O . ASP A 1 78 ? 11.586 -12.891 -19.375 1 91.62 78 ASP A O 1
ATOM 598 N N . PRO A 1 79 ? 9.555 -11.961 -19.062 1 95.44 79 PRO A N 1
ATOM 599 C CA . PRO A 1 79 ? 9.625 -12.305 -17.641 1 95.44 79 PRO A CA 1
ATOM 600 C C . PRO A 1 79 ? 9.719 -13.805 -17.406 1 95.44 79 PRO A C 1
ATOM 602 O O . PRO A 1 79 ? 9.125 -14.594 -18.141 1 95.44 79 PRO A O 1
ATOM 605 N N . GLY A 1 80 ? 10.375 -14.211 -16.375 1 94.75 80 GLY A N 1
ATOM 606 C CA . GLY A 1 80 ? 10.633 -15.617 -16.094 1 94.75 80 GLY A CA 1
ATOM 607 C C . GLY A 1 80 ? 9.555 -16.266 -15.258 1 94.75 80 GLY A C 1
ATOM 608 O O . GLY A 1 80 ? 9.445 -17.5 -15.219 1 94.75 80 GLY A O 1
ATOM 609 N N . ASP A 1 81 ? 8.883 -15.484 -14.555 1 97.44 81 ASP A N 1
ATOM 610 C CA . ASP A 1 81 ? 7.828 -15.984 -13.68 1 97.44 81 ASP A CA 1
ATOM 611 C C . ASP A 1 81 ? 6.812 -14.891 -13.367 1 97.44 81 ASP A C 1
ATOM 613 O O . ASP A 1 81 ? 6.906 -13.781 -13.883 1 97.44 81 ASP A O 1
ATOM 617 N N . ILE A 1 82 ? 5.766 -15.227 -12.648 1 98 82 ILE A N 1
ATOM 618 C CA . ILE A 1 82 ? 4.793 -14.289 -12.102 1 98 82 ILE A CA 1
ATOM 619 C C . ILE A 1 82 ? 4.875 -14.289 -10.578 1 98 82 ILE A C 1
ATOM 621 O O . ILE A 1 82 ? 4.746 -15.336 -9.945 1 98 82 ILE A O 1
ATOM 625 N N . ASP A 1 83 ? 5.184 -13.172 -10.023 1 98.12 83 ASP A N 1
ATOM 626 C CA . ASP A 1 83 ? 5.141 -12.977 -8.578 1 98.12 83 ASP A CA 1
ATOM 627 C C . ASP A 1 83 ? 3.727 -12.625 -8.109 1 98.12 83 ASP A C 1
ATOM 629 O O . ASP A 1 83 ? 3.141 -11.648 -8.578 1 98.12 83 ASP A O 1
ATOM 633 N N . VAL A 1 84 ? 3.199 -13.414 -7.168 1 98.69 84 VAL A N 1
ATOM 634 C CA . VAL A 1 84 ? 1.823 -13.148 -6.762 1 98.69 84 VAL A CA 1
ATOM 635 C C . VAL A 1 84 ? 1.69 -13.312 -5.25 1 98.69 84 VAL A C 1
ATOM 637 O O . VAL A 1 84 ? 2.305 -14.203 -4.66 1 98.69 84 VAL A O 1
ATOM 640 N N . THR A 1 85 ? 0.993 -12.438 -4.594 1 98.75 85 THR A N 1
ATOM 641 C CA . THR A 1 85 ? 0.559 -12.555 -3.205 1 98.75 85 THR A CA 1
ATOM 642 C C . THR A 1 85 ? -0.96 -12.672 -3.119 1 98.75 85 THR A C 1
ATOM 644 O O . THR A 1 85 ? -1.681 -11.773 -3.568 1 98.75 85 THR A O 1
ATOM 647 N N . TYR A 1 86 ? -1.431 -13.766 -2.551 1 98.75 86 TYR A N 1
ATOM 648 C CA . TYR A 1 86 ? -2.857 -13.961 -2.328 1 98.75 86 TYR A CA 1
ATOM 649 C C . TYR A 1 86 ? -3.264 -13.484 -0.938 1 98.75 86 TYR A C 1
ATOM 651 O O . TYR A 1 86 ? -2.652 -13.875 0.061 1 98.75 86 TYR A O 1
ATOM 659 N N . LEU A 1 87 ? -4.246 -12.656 -0.874 1 98.44 87 LEU A N 1
ATOM 660 C CA . LEU A 1 87 ? -4.777 -12.188 0.403 1 98.44 87 LEU A CA 1
ATOM 661 C C . LEU A 1 87 ? -6.121 -12.844 0.703 1 98.44 87 LEU A C 1
ATOM 663 O O . LEU A 1 87 ? -7.086 -12.664 -0.046 1 98.44 87 LEU A O 1
ATOM 667 N N . LEU A 1 88 ? -6.113 -13.562 1.758 1 98.12 88 LEU A N 1
ATOM 668 C CA . LEU A 1 88 ? -7.316 -14.273 2.184 1 98.12 88 LEU A CA 1
ATOM 669 C C . LEU A 1 88 ? -7.941 -13.594 3.396 1 98.12 88 LEU A C 1
ATOM 671 O O . LEU A 1 88 ? -7.234 -13.18 4.32 1 98.12 88 LEU A O 1
ATOM 675 N N . ARG A 1 89 ? -9.258 -13.531 3.42 1 97.25 89 ARG A N 1
ATOM 676 C CA . ARG A 1 89 ? -9.93 -13.047 4.621 1 97.25 89 ARG A CA 1
ATOM 677 C C . ARG A 1 89 ? -9.555 -13.891 5.836 1 97.25 89 ARG A C 1
ATOM 679 O O . ARG A 1 89 ? -9.297 -15.094 5.707 1 97.25 89 ARG A O 1
ATOM 686 N N . ALA A 1 90 ? -9.578 -13.25 6.969 1 97.56 90 ALA A N 1
ATOM 687 C CA . ALA A 1 90 ? -9.211 -13.938 8.203 1 97.56 90 ALA A CA 1
ATOM 688 C C . ALA A 1 90 ? -10.047 -15.195 8.398 1 97.56 90 ALA A C 1
ATOM 690 O O . ALA A 1 90 ? -9.516 -16.266 8.711 1 97.56 90 ALA A O 1
ATOM 691 N N . GLU A 1 91 ? -11.352 -15.078 8.164 1 96.75 91 GLU A N 1
ATOM 692 C CA . GLU A 1 91 ? -12.25 -16.203 8.391 1 96.75 91 GLU A CA 1
ATOM 693 C C . GLU A 1 91 ? -11.961 -17.344 7.422 1 96.75 91 GLU A C 1
ATOM 695 O O . GLU A 1 91 ? -12.062 -18.516 7.789 1 96.75 91 GLU A O 1
ATOM 700 N N . VAL A 1 92 ? -11.633 -17.047 6.195 1 97.38 92 VAL A N 1
ATOM 701 C CA . VAL A 1 92 ? -11.312 -18.031 5.164 1 97.38 92 VAL A CA 1
ATOM 702 C C . VAL A 1 92 ? -10.008 -18.75 5.516 1 97.38 92 VAL A C 1
ATOM 704 O O . VAL A 1 92 ? -9.938 -19.969 5.484 1 97.38 92 VAL A O 1
ATOM 707 N N . HIS A 1 93 ? -9.023 -17.969 5.883 1 97.94 93 HIS A N 1
ATOM 708 C CA . HIS A 1 93 ? -7.723 -18.516 6.242 1 97.94 93 HIS A CA 1
ATOM 709 C C . HIS A 1 93 ? -7.82 -19.406 7.484 1 97.94 93 HIS A C 1
ATOM 711 O O . HIS A 1 93 ? -7.242 -20.484 7.527 1 97.94 93 HIS A O 1
ATOM 717 N N . ASP A 1 94 ? -8.57 -18.953 8.477 1 97.38 94 ASP A N 1
ATOM 718 C CA . ASP A 1 94 ? -8.586 -19.609 9.781 1 97.38 94 ASP A CA 1
ATOM 719 C C . ASP A 1 94 ? -9.398 -20.906 9.742 1 97.38 94 ASP A C 1
ATOM 721 O O . ASP A 1 94 ? -9.297 -21.734 10.648 1 97.38 94 ASP A O 1
ATOM 725 N N . ARG A 1 95 ? -10.219 -21.078 8.766 1 97.06 95 ARG A N 1
ATOM 726 C CA . ARG A 1 95 ? -11.039 -22.281 8.672 1 97.06 95 ARG A CA 1
ATOM 727 C C . ARG A 1 95 ? -10.273 -23.406 7.996 1 97.06 95 ARG A C 1
ATOM 729 O O . ARG A 1 95 ? -10.742 -24.547 7.965 1 97.06 95 ARG A O 1
ATOM 736 N N . LEU A 1 96 ? -9.18 -23.109 7.375 1 97.94 96 LEU A N 1
ATOM 737 C CA . LEU A 1 96 ? -8.406 -24.109 6.66 1 97.94 96 LEU A CA 1
ATOM 738 C C . LEU A 1 96 ? -7.902 -25.188 7.613 1 97.94 96 LEU A C 1
ATOM 740 O O . LEU A 1 96 ? -7.371 -24.875 8.68 1 97.94 96 LEU A O 1
ATOM 744 N N . ASP A 1 97 ? -8.062 -26.438 7.258 1 97.56 97 ASP A N 1
ATOM 745 C CA . ASP A 1 97 ? -7.559 -27.531 8.086 1 97.56 97 ASP A CA 1
ATOM 746 C C . ASP A 1 97 ? -6.125 -27.891 7.703 1 97.56 97 ASP A C 1
ATOM 748 O O . ASP A 1 97 ? -5.52 -27.234 6.848 1 97.56 97 ASP A O 1
ATOM 752 N N . ARG A 1 98 ? -5.578 -28.891 8.289 1 97.62 98 ARG A N 1
ATOM 753 C CA . ARG A 1 98 ? -4.18 -29.266 8.125 1 97.62 98 ARG A CA 1
ATOM 754 C C . ARG A 1 98 ? -3.889 -29.656 6.68 1 97.62 98 ARG A C 1
ATOM 756 O O . ARG A 1 98 ? -2.836 -29.328 6.137 1 97.62 98 ARG A O 1
ATOM 763 N N . GLU A 1 99 ? -4.797 -30.344 6.098 1 98 99 GLU A N 1
ATOM 764 C CA . GLU A 1 99 ? -4.617 -30.781 4.715 1 98 99 GLU A CA 1
ATOM 765 C C . GLU A 1 99 ? -4.574 -29.594 3.762 1 98 99 GLU A C 1
ATOM 767 O O . GLU A 1 99 ? -3.701 -29.516 2.895 1 98 99 GLU A O 1
ATOM 772 N N . ALA A 1 100 ? -5.527 -28.703 3.932 1 98.19 100 ALA A N 1
ATOM 773 C CA . ALA A 1 100 ? -5.586 -27.5 3.107 1 98.19 100 ALA A CA 1
ATOM 774 C C . ALA A 1 100 ? -4.324 -26.656 3.273 1 98.19 100 ALA A C 1
ATOM 776 O O . ALA A 1 100 ? -3.779 -26.141 2.295 1 98.19 100 ALA A O 1
ATOM 777 N N . LEU A 1 101 ? -3.867 -26.562 4.484 1 97.88 101 LEU A N 1
ATOM 778 C CA . LEU A 1 101 ? -2.656 -25.797 4.758 1 97.88 101 LEU A CA 1
ATOM 779 C C . LEU A 1 101 ? -1.443 -26.453 4.098 1 97.88 101 LEU A C 1
ATOM 781 O O . LEU A 1 101 ? -0.556 -25.75 3.6 1 97.88 101 LEU A O 1
ATOM 785 N N . GLY A 1 102 ? -1.408 -27.703 4.125 1 98.12 102 GLY A N 1
ATOM 786 C CA . GLY A 1 102 ? -0.354 -28.406 3.42 1 98.12 102 GLY A CA 1
ATOM 787 C C . GLY A 1 102 ? -0.354 -28.141 1.926 1 98.12 102 GLY A C 1
ATOM 788 O O . GLY A 1 102 ? 0.705 -27.969 1.322 1 98.12 102 GLY A O 1
ATOM 789 N N . MET A 1 103 ? -1.546 -28.125 1.367 1 98.19 103 MET A N 1
ATOM 790 C CA . MET A 1 103 ? -1.676 -27.828 -0.058 1 98.19 103 MET A CA 1
ATOM 791 C C . MET A 1 103 ? -1.25 -26.406 -0.365 1 98.19 103 MET A C 1
ATOM 793 O O . MET A 1 103 ? -0.633 -26.141 -1.399 1 98.19 103 MET A O 1
ATOM 797 N N . LEU A 1 104 ? -1.572 -25.5 0.484 1 98.06 104 LEU A N 1
ATOM 798 C CA . LEU A 1 104 ? -1.137 -24.109 0.31 1 98.06 104 LEU A CA 1
ATOM 799 C C . LEU A 1 104 ? 0.383 -24.016 0.37 1 98.06 104 LEU A C 1
ATOM 801 O O . LEU A 1 104 ? 0.987 -23.234 -0.37 1 98.06 104 LEU A O 1
ATOM 805 N N . ASP A 1 105 ? 0.953 -24.734 1.295 1 97.94 105 ASP A N 1
ATOM 806 C CA . ASP A 1 105 ? 2.41 -24.766 1.385 1 97.94 105 ASP A CA 1
ATOM 807 C C . ASP A 1 105 ? 3.031 -25.219 0.065 1 97.94 105 ASP A C 1
ATOM 809 O O . ASP A 1 105 ? 4.023 -24.641 -0.388 1 97.94 105 ASP A O 1
ATOM 813 N N . ASP A 1 106 ? 2.482 -26.219 -0.505 1 98.25 106 ASP A N 1
ATOM 814 C CA . ASP A 1 106 ? 2.951 -26.703 -1.801 1 98.25 106 ASP A CA 1
ATOM 815 C C . ASP A 1 106 ? 2.812 -25.625 -2.871 1 98.25 106 ASP A C 1
AT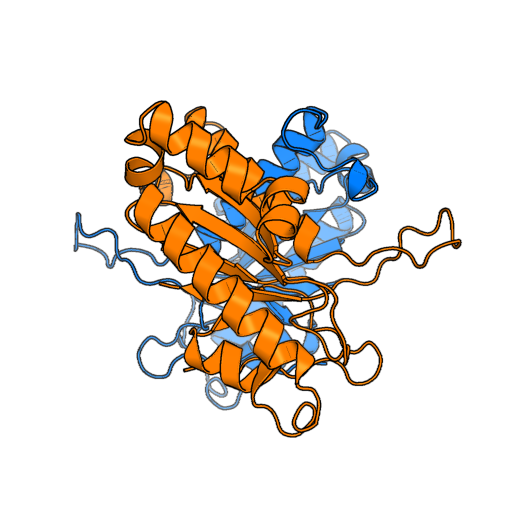OM 817 O O . ASP A 1 106 ? 3.758 -25.359 -3.615 1 98.25 106 ASP A O 1
ATOM 821 N N . LEU A 1 107 ? 1.667 -25 -2.904 1 98.5 107 LEU A N 1
ATOM 822 C CA . LEU A 1 107 ? 1.355 -24.016 -3.938 1 98.5 107 LEU A CA 1
ATOM 823 C C . LEU A 1 107 ? 2.217 -22.766 -3.781 1 98.5 107 LEU A C 1
ATOM 825 O O . LEU A 1 107 ? 2.344 -21.969 -4.715 1 98.5 107 LEU A O 1
ATOM 829 N N . THR A 1 108 ? 2.783 -22.578 -2.596 1 98.06 108 THR A N 1
ATOM 830 C CA . THR A 1 108 ? 3.619 -21.406 -2.377 1 98.06 108 THR A CA 1
ATOM 831 C C . THR A 1 108 ? 5.098 -21.781 -2.389 1 98.06 108 THR A C 1
ATOM 833 O O . THR A 1 108 ? 5.961 -20.953 -2.098 1 98.06 108 THR A O 1
ATOM 836 N N . ASP A 1 109 ? 5.387 -23.016 -2.654 1 97.94 109 ASP A N 1
ATOM 837 C CA . ASP A 1 109 ? 6.758 -23.484 -2.828 1 97.94 109 ASP A CA 1
ATOM 838 C C . ASP A 1 109 ? 7.195 -23.375 -4.285 1 97.94 109 ASP A C 1
ATOM 840 O O . ASP A 1 109 ? 6.609 -24.016 -5.168 1 97.94 109 ASP A O 1
ATOM 844 N N . ARG A 1 110 ? 8.188 -22.656 -4.496 1 96.25 110 ARG A N 1
ATOM 845 C CA . ARG A 1 110 ? 8.648 -22.391 -5.855 1 96.25 110 ARG A CA 1
ATOM 846 C C . ARG A 1 110 ? 9.055 -23.672 -6.559 1 96.25 110 ARG A C 1
ATOM 848 O O . ARG A 1 110 ? 8.75 -23.859 -7.738 1 96.25 110 ARG A O 1
ATOM 855 N N . GLY A 1 111 ? 9.828 -24.484 -5.863 1 96.94 111 GLY A N 1
ATOM 856 C CA . GLY A 1 111 ? 10.242 -25.766 -6.43 1 96.94 111 GLY A CA 1
ATOM 857 C C . GLY A 1 111 ? 9.07 -26.656 -6.793 1 96.94 111 GLY A C 1
ATOM 858 O O . GLY A 1 111 ? 9.055 -27.25 -7.871 1 96.94 111 GLY A O 1
ATOM 859 N N . TRP A 1 112 ? 8.117 -26.75 -5.926 1 98.12 112 TRP A N 1
ATOM 860 C CA . TRP A 1 112 ? 6.918 -27.531 -6.199 1 98.12 112 TRP A CA 1
ATOM 861 C C . TRP A 1 112 ? 6.191 -27.016 -7.434 1 98.12 112 TRP A C 1
ATOM 863 O O . TRP A 1 112 ? 5.777 -27.797 -8.297 1 98.12 112 TRP A O 1
ATOM 873 N N . CYS A 1 113 ? 6 -25.719 -7.547 1 98.25 113 CYS A N 1
ATOM 874 C CA . CYS A 1 113 ? 5.328 -25.109 -8.688 1 98.25 113 CYS A CA 1
ATOM 875 C C . CYS A 1 113 ? 6.066 -25.422 -9.984 1 98.25 113 CYS A C 1
ATOM 877 O O . CYS A 1 113 ? 5.445 -25.781 -10.984 1 98.25 113 CYS A O 1
ATOM 879 N N . ALA A 1 114 ? 7.387 -25.312 -9.938 1 96.56 114 ALA A N 1
ATOM 880 C CA . ALA A 1 114 ? 8.195 -25.594 -11.117 1 96.56 114 ALA A CA 1
ATOM 881 C C . ALA A 1 114 ? 8.023 -27.047 -11.555 1 96.56 114 ALA A C 1
ATOM 883 O O . ALA A 1 114 ? 7.871 -27.328 -12.75 1 96.56 114 ALA A O 1
ATOM 884 N N . ASP A 1 115 ? 8.07 -27.922 -10.609 1 97.62 115 ASP A N 1
ATOM 885 C CA . ASP A 1 115 ? 7.91 -29.344 -10.883 1 97.62 115 ASP A CA 1
ATOM 886 C C . ASP A 1 115 ? 6.547 -29.625 -11.508 1 97.62 115 ASP A C 1
ATOM 888 O O . ASP A 1 115 ? 6.359 -30.656 -12.148 1 97.62 115 ASP A O 1
ATOM 892 N N . HIS A 1 116 ? 5.617 -28.766 -11.352 1 97.81 116 HIS A N 1
ATOM 893 C CA . HIS A 1 116 ? 4.27 -28.953 -11.875 1 97.81 116 HIS A CA 1
ATOM 894 C C . HIS A 1 116 ? 3.988 -28.031 -13.047 1 97.81 116 HIS A C 1
ATOM 896 O O . HIS A 1 116 ? 2.828 -27.75 -13.359 1 97.81 116 HIS A O 1
ATOM 902 N N . GLY A 1 117 ? 5.035 -27.391 -13.578 1 96.94 117 GLY A N 1
ATOM 903 C CA . GLY A 1 117 ? 4.938 -26.641 -14.82 1 96.94 117 GLY A CA 1
ATOM 904 C C . GLY A 1 117 ? 4.383 -25.234 -14.633 1 96.94 117 GLY A C 1
ATOM 905 O O . GLY A 1 117 ? 3.758 -24.688 -15.539 1 96.94 117 GLY A O 1
ATOM 906 N N . MET A 1 118 ? 4.512 -24.75 -13.469 1 97.88 118 MET A N 1
ATOM 907 C CA . MET A 1 118 ? 4.027 -23.406 -13.188 1 97.88 118 MET A CA 1
ATOM 908 C C . MET A 1 118 ? 5.172 -22.484 -12.758 1 97.88 118 MET A C 1
ATOM 910 O O . MET A 1 118 ? 5.805 -22.719 -11.727 1 97.88 118 MET A O 1
ATOM 914 N N . ARG A 1 119 ? 5.469 -21.484 -13.492 1 97.88 119 ARG A N 1
ATOM 915 C CA . ARG A 1 119 ? 6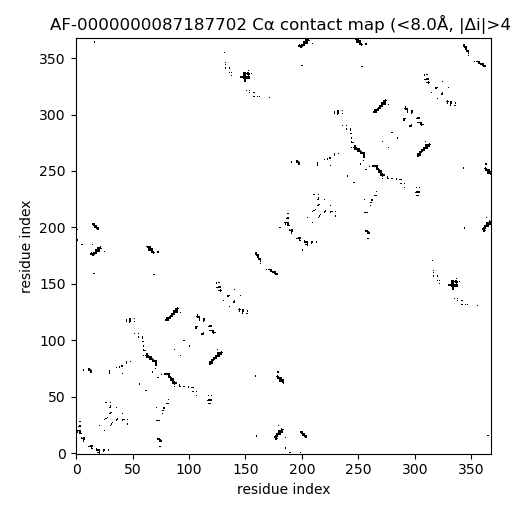.484 -20.484 -13.156 1 97.88 119 ARG A CA 1
ATOM 916 C C . ARG A 1 119 ? 5.883 -19.344 -12.344 1 97.88 119 ARG A C 1
ATOM 918 O O . ARG A 1 119 ? 5.777 -18.219 -12.828 1 97.88 119 ARG A O 1
ATOM 925 N N . VAL A 1 120 ? 5.48 -19.703 -11.086 1 98.38 120 VAL A N 1
ATOM 926 C CA . VAL A 1 120 ? 4.809 -18.781 -10.172 1 98.38 120 VAL A CA 1
ATOM 927 C C . VAL A 1 120 ? 5.566 -18.703 -8.852 1 98.38 120 VAL A C 1
ATOM 929 O O . VAL A 1 120 ? 5.949 -19.734 -8.297 1 98.38 120 VAL A O 1
ATOM 932 N N . ASP A 1 121 ? 5.91 -17.562 -8.391 1 97.56 121 ASP A N 1
ATOM 933 C CA . ASP A 1 121 ? 6.402 -17.297 -7.043 1 97.56 121 ASP A CA 1
ATOM 934 C C . ASP A 1 121 ? 5.32 -16.641 -6.184 1 97.56 121 ASP A C 1
ATOM 936 O O . ASP A 1 121 ? 5.012 -15.461 -6.355 1 97.56 121 ASP A O 1
ATOM 940 N N . ALA A 1 122 ? 4.758 -17.453 -5.277 1 98.44 122 ALA A N 1
ATOM 941 C CA . ALA A 1 122 ? 3.523 -17.031 -4.617 1 98.44 122 ALA A CA 1
ATOM 942 C C . ALA A 1 122 ? 3.713 -16.953 -3.107 1 98.44 122 ALA A C 1
ATOM 944 O O . ALA A 1 122 ? 4.57 -17.625 -2.541 1 98.44 122 ALA A O 1
ATOM 945 N N . SER A 1 123 ? 3.02 -16.078 -2.506 1 97.88 123 SER A N 1
ATOM 946 C CA . SER A 1 123 ? 2.838 -16 -1.061 1 97.88 123 SER A CA 1
ATOM 947 C C . SER A 1 123 ? 1.365 -15.828 -0.697 1 97.88 123 SER A C 1
ATOM 949 O O . SER A 1 123 ? 0.557 -15.422 -1.533 1 97.88 123 SER A O 1
ATOM 951 N N . VAL A 1 124 ? 1.045 -16.219 0.491 1 98.38 124 VAL A N 1
ATOM 952 C CA . VAL A 1 124 ? -0.316 -16.078 0.997 1 98.38 124 VAL A CA 1
ATOM 953 C C . VAL A 1 124 ? -0.305 -15.25 2.277 1 98.38 124 VAL A C 1
ATOM 955 O O . VAL A 1 124 ? 0.502 -15.492 3.176 1 98.38 124 VAL A O 1
ATOM 958 N N . LEU A 1 125 ? -1.17 -14.305 2.312 1 98.31 125 LEU A N 1
ATOM 959 C CA . LEU A 1 125 ? -1.341 -13.477 3.502 1 98.31 125 LEU A CA 1
ATOM 960 C C . LEU A 1 125 ? -2.744 -13.641 4.078 1 98.31 125 LEU A C 1
ATOM 962 O O . LEU A 1 125 ? -3.723 -13.711 3.33 1 98.31 125 LEU A O 1
ATOM 966 N N . ARG A 1 126 ? -2.807 -13.742 5.375 1 98.06 126 ARG A N 1
ATOM 967 C CA . ARG A 1 126 ? -4.059 -13.633 6.113 1 98.06 126 ARG A CA 1
ATOM 968 C C . ARG A 1 126 ? -4.41 -12.18 6.387 1 98.06 126 ARG A C 1
ATOM 970 O O . ARG A 1 126 ? -3.635 -11.453 7.016 1 98.06 126 ARG A O 1
ATOM 977 N N . LEU A 1 127 ? -5.523 -11.742 5.887 1 97.62 127 LEU A N 1
ATOM 978 C CA . LEU A 1 127 ? -5.977 -10.391 6.191 1 97.62 127 LEU A CA 1
ATOM 979 C C . LEU A 1 127 ? -6.383 -10.266 7.656 1 97.62 127 LEU A C 1
ATOM 981 O O . LEU A 1 127 ? -6.66 -11.273 8.312 1 97.62 127 LEU A O 1
ATOM 985 N N . PRO A 1 128 ? -6.305 -9.023 8.219 1 96.75 128 PRO A N 1
ATOM 986 C CA . PRO A 1 128 ? -6.828 -8.867 9.578 1 96.75 128 PRO A CA 1
ATOM 987 C C . PRO A 1 128 ? -8.328 -9.141 9.664 1 96.75 128 PRO A C 1
ATOM 989 O O . PRO A 1 128 ? -9.031 -9.086 8.656 1 96.75 128 PRO A O 1
ATOM 992 N N . GLU A 1 129 ? -8.781 -9.438 10.852 1 94.44 129 GLU A N 1
ATOM 993 C CA . GLU A 1 129 ? -10.219 -9.547 11.062 1 94.44 129 GLU A CA 1
ATOM 994 C C . GLU A 1 129 ? -10.938 -8.258 10.695 1 94.44 129 GLU A C 1
ATOM 996 O O . GLU A 1 129 ? -10.352 -7.172 10.773 1 94.44 129 GLU A O 1
ATOM 1001 N N . ASP A 1 130 ? -12.148 -8.492 10.266 1 88.5 130 ASP A N 1
ATOM 1002 C CA . ASP A 1 130 ? -12.961 -7.297 10.031 1 88.5 130 ASP A CA 1
ATOM 1003 C C . ASP A 1 130 ? -13.141 -6.5 11.32 1 88.5 130 ASP A C 1
ATOM 1005 O O . ASP A 1 130 ? -13.492 -7.062 12.359 1 88.5 130 ASP A O 1
ATOM 1009 N N . MET A 1 131 ? -12.758 -5.27 11.281 1 88.81 131 MET A N 1
ATOM 1010 C CA . MET A 1 131 ? -12.93 -4.379 12.422 1 88.81 131 MET A CA 1
ATOM 1011 C C . MET A 1 131 ? -13.133 -2.939 11.969 1 88.81 131 MET A C 1
ATOM 1013 O O . MET A 1 131 ? -12.617 -2.537 10.922 1 88.81 131 MET A O 1
ATOM 1017 N N . PRO A 1 132 ? -13.914 -2.195 12.734 1 87.75 132 PRO A N 1
ATOM 1018 C CA . PRO A 1 132 ? -14.055 -0.783 12.375 1 87.75 132 PRO A CA 1
ATOM 1019 C C . PRO A 1 132 ? -12.742 -0.007 12.508 1 87.75 132 PRO A C 1
ATOM 1021 O O . PRO A 1 132 ? -11.867 -0.391 13.289 1 87.75 132 PRO A O 1
ATOM 1024 N N . VAL A 1 133 ? -12.641 1.058 11.805 1 88.5 133 VAL A N 1
ATOM 1025 C CA . VAL A 1 133 ? -11.414 1.839 11.727 1 88.5 133 VAL A CA 1
ATOM 1026 C C . VAL A 1 133 ? -11.016 2.326 13.117 1 88.5 133 VAL A C 1
ATOM 1028 O O . VAL A 1 133 ? -9.828 2.391 13.445 1 88.5 133 VAL A O 1
ATOM 1031 N N . TRP A 1 134 ? -11.969 2.686 13.93 1 85.44 134 TRP A N 1
ATOM 1032 C CA . TRP A 1 134 ? -11.648 3.25 15.242 1 85.44 134 TRP A CA 1
ATOM 1033 C C . TRP A 1 134 ? -10.977 2.213 16.125 1 85.44 134 TRP A C 1
ATOM 1035 O O . TRP A 1 134 ? -10.375 2.559 17.156 1 85.44 134 TRP A O 1
ATOM 1045 N N . ARG A 1 135 ? -11.07 0.911 15.758 1 89.81 135 ARG A N 1
ATOM 1046 C CA . ARG A 1 135 ? -10.414 -0.154 16.516 1 89.81 135 ARG A CA 1
ATOM 1047 C C . ARG A 1 135 ? -9.023 -0.438 15.953 1 89.81 135 ARG A C 1
ATOM 1049 O O . ARG A 1 135 ? -8.258 -1.211 16.547 1 89.81 135 ARG A O 1
ATOM 1056 N N . MET A 1 136 ? -8.703 0.146 14.844 1 92.31 136 MET A N 1
ATOM 1057 C CA . MET A 1 136 ? -7.406 -0.05 14.203 1 92.31 136 MET A CA 1
ATOM 1058 C C . MET A 1 136 ? -6.371 0.912 14.781 1 92.31 136 MET A C 1
ATOM 1060 O O . MET A 1 136 ? -6.082 1.949 14.18 1 92.31 136 MET A O 1
ATOM 1064 N N . ALA A 1 137 ? -5.848 0.5 15.906 1 92.12 137 ALA A N 1
ATOM 1065 C CA . ALA A 1 137 ? -4.863 1.317 16.609 1 92.12 137 ALA A CA 1
ATOM 1066 C C . ALA A 1 137 ? -3.621 0.502 16.953 1 92.12 137 ALA A C 1
ATOM 1068 O O . ALA A 1 137 ? -3.727 -0.649 17.391 1 92.12 137 ALA A O 1
ATOM 1069 N N . ARG A 1 138 ? -2.5 1.086 16.797 1 91 138 ARG A N 1
ATOM 1070 C CA . ARG A 1 138 ? -1.201 0.438 16.953 1 91 138 ARG A CA 1
ATOM 1071 C C . ARG A 1 138 ? -1.102 -0.269 18.297 1 91 138 ARG A C 1
ATOM 1073 O O . ARG A 1 138 ? -0.622 -1.401 18.375 1 91 138 ARG A O 1
ATOM 1080 N N . ASP A 1 139 ? -1.604 0.331 19.312 1 89.94 139 ASP A N 1
ATOM 1081 C CA . ASP A 1 139 ? -1.309 -0.115 20.672 1 89.94 139 ASP A CA 1
ATOM 1082 C C . ASP A 1 139 ? -2.352 -1.12 21.156 1 89.94 139 ASP A C 1
ATOM 1084 O O . ASP A 1 139 ? -2.166 -1.761 22.203 1 89.94 139 ASP A O 1
ATOM 1088 N N . THR A 1 140 ? -3.41 -1.374 20.359 1 92.19 140 THR A N 1
ATOM 1089 C CA . THR A 1 140 ? -4.492 -2.195 20.906 1 92.19 140 THR A CA 1
ATOM 1090 C C . THR A 1 140 ? -4.84 -3.328 19.938 1 92.19 140 THR A C 1
ATOM 1092 O O . THR A 1 140 ? -5.844 -4.016 20.125 1 92.19 140 THR A O 1
ATOM 1095 N N . LEU A 1 141 ? -4.066 -3.553 18.953 1 93.56 141 LEU A N 1
ATOM 1096 C CA . LEU A 1 141 ? -4.359 -4.598 17.984 1 93.56 141 LEU A CA 1
ATOM 1097 C C . LEU A 1 141 ? -4.203 -5.98 18.594 1 93.56 141 LEU A C 1
ATOM 1099 O O . LEU A 1 141 ? -3.205 -6.258 19.266 1 93.56 141 LEU A O 1
ATOM 1103 N N . PRO A 1 142 ? -5.266 -6.871 18.406 1 92.56 142 PRO A N 1
ATOM 1104 C CA . PRO A 1 142 ? -5.016 -8.273 18.75 1 92.56 142 PRO A CA 1
ATOM 1105 C C . PRO A 1 142 ? -3.842 -8.867 17.984 1 92.56 142 PRO A C 1
ATOM 1107 O O . PRO A 1 142 ? -3.529 -8.414 16.875 1 92.56 142 PRO A O 1
ATOM 1110 N N . SER A 1 143 ? -3.271 -9.961 18.531 1 93.12 143 SER A N 1
ATOM 1111 C CA . SER A 1 143 ? -2.051 -10.547 17.984 1 93.12 143 SER A CA 1
ATOM 1112 C C . SER A 1 143 ? -2.248 -10.977 16.531 1 93.12 143 SER A C 1
ATOM 1114 O O . SER A 1 143 ? -1.434 -10.648 15.664 1 93.12 143 SER A O 1
ATOM 1116 N N . PRO A 1 144 ? -3.348 -11.656 16.156 1 95.31 144 PRO A N 1
ATOM 1117 C CA . PRO A 1 144 ? -3.494 -12.062 14.758 1 95.31 144 PRO A CA 1
ATOM 1118 C C . PRO A 1 144 ? -3.586 -10.875 13.805 1 95.31 144 PRO A C 1
ATOM 1120 O O . PRO A 1 144 ? -3.033 -10.922 12.695 1 95.31 144 PRO A O 1
ATOM 1123 N N . ALA A 1 145 ? -4.27 -9.852 14.234 1 96.5 145 ALA A N 1
ATOM 1124 C CA . ALA A 1 145 ? -4.387 -8.656 13.398 1 96.5 145 ALA A CA 1
ATOM 1125 C C . ALA A 1 145 ? -3.035 -7.961 13.258 1 96.5 145 ALA A C 1
ATOM 1127 O O . ALA A 1 145 ? -2.697 -7.469 12.172 1 96.5 145 ALA A O 1
ATOM 1128 N N . ASN A 1 146 ? -2.316 -7.914 14.367 1 96.81 146 ASN A N 1
ATOM 1129 C CA . ASN A 1 146 ? -0.974 -7.344 14.344 1 96.81 146 ASN A CA 1
ATOM 1130 C C . ASN A 1 146 ? -0.093 -8.023 13.305 1 96.81 146 ASN A C 1
ATOM 1132 O O . ASN A 1 146 ? 0.57 -7.355 12.508 1 96.81 146 ASN A O 1
ATOM 1136 N N . ASP A 1 147 ? -0.081 -9.336 13.289 1 97.25 147 ASP A N 1
ATOM 1137 C CA . ASP A 1 147 ? 0.698 -10.102 12.328 1 97.25 147 ASP A CA 1
ATOM 1138 C C . ASP A 1 147 ? 0.218 -9.852 10.898 1 97.25 147 ASP A C 1
ATOM 1140 O O . ASP A 1 147 ? 1.026 -9.758 9.977 1 97.25 147 ASP A O 1
ATOM 1144 N N . SER A 1 148 ? -1.102 -9.742 10.75 1 98.19 148 SER A N 1
ATOM 1145 C CA . SER A 1 148 ? -1.677 -9.484 9.43 1 98.19 148 SER A CA 1
ATOM 1146 C C . SER A 1 148 ? -1.204 -8.148 8.875 1 98.19 148 SER A C 1
ATOM 1148 O O . SER A 1 148 ? -0.777 -8.062 7.719 1 98.19 148 SER A O 1
ATOM 1150 N N . PHE A 1 149 ? -1.292 -7.152 9.727 1 98.38 149 PHE A N 1
ATOM 1151 C CA . PHE A 1 149 ? -0.875 -5.828 9.273 1 98.38 149 PHE A CA 1
ATOM 1152 C C . PHE A 1 149 ? 0.622 -5.801 8.984 1 98.38 149 PHE A C 1
ATOM 1154 O O . PHE A 1 149 ? 1.065 -5.156 8.039 1 98.38 149 PHE A O 1
ATOM 1161 N N . ARG A 1 150 ? 1.427 -6.465 9.797 1 98.12 150 ARG A N 1
ATOM 1162 C CA . ARG A 1 150 ? 2.859 -6.582 9.555 1 98.12 150 ARG A CA 1
ATOM 1163 C C . ARG A 1 150 ? 3.129 -7.23 8.195 1 98.12 150 ARG A C 1
ATOM 1165 O O . ARG A 1 150 ? 3.947 -6.738 7.418 1 98.12 150 ARG A O 1
ATOM 1172 N N . ASP A 1 151 ? 2.438 -8.312 7.93 1 98.44 151 ASP A N 1
ATOM 1173 C CA . ASP A 1 151 ? 2.648 -9.039 6.676 1 98.44 151 ASP A CA 1
ATOM 1174 C C . ASP A 1 151 ? 2.246 -8.18 5.477 1 98.44 151 ASP A C 1
ATOM 1176 O 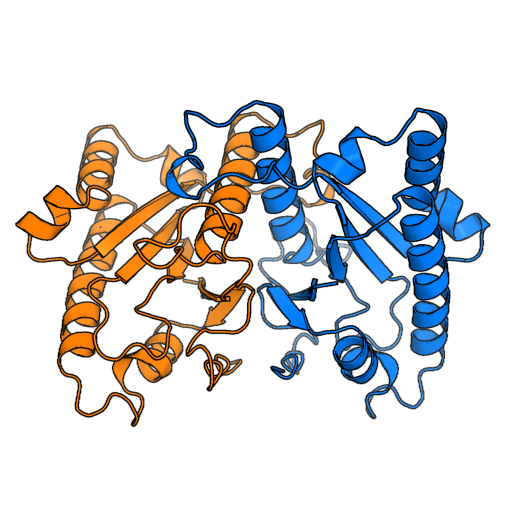O . ASP A 1 151 ? 2.922 -8.195 4.445 1 98.44 151 ASP A O 1
ATOM 1180 N N . ILE A 1 152 ? 1.154 -7.445 5.59 1 98.5 152 ILE A N 1
ATOM 1181 C CA . ILE A 1 152 ? 0.715 -6.543 4.531 1 98.5 152 ILE A CA 1
ATOM 1182 C C . ILE A 1 152 ? 1.793 -5.492 4.27 1 98.5 152 ILE A C 1
ATOM 1184 O O . ILE A 1 152 ? 2.182 -5.27 3.121 1 98.5 152 ILE A O 1
ATOM 1188 N N . GLY A 1 153 ? 2.258 -4.84 5.32 1 98.44 153 GLY A N 1
ATOM 1189 C CA . GLY A 1 153 ? 3.293 -3.828 5.168 1 98.44 153 GLY A CA 1
ATOM 1190 C C . GLY A 1 153 ? 4.586 -4.379 4.598 1 98.44 153 GLY A C 1
ATOM 1191 O O . GLY A 1 153 ? 5.23 -3.734 3.768 1 98.44 153 GLY A O 1
ATOM 1192 N N . LEU A 1 154 ? 4.973 -5.539 5.074 1 98.25 154 LEU A N 1
ATOM 1193 C CA . LEU A 1 154 ? 6.199 -6.188 4.629 1 98.25 154 LEU A CA 1
ATOM 1194 C C . LEU A 1 154 ? 6.156 -6.461 3.129 1 98.25 154 LEU A C 1
ATOM 1196 O O . LEU A 1 154 ? 7.051 -6.039 2.391 1 98.25 154 LEU A O 1
ATOM 1200 N N . TYR A 1 155 ? 5.141 -7.086 2.676 1 98.19 155 TYR A N 1
ATOM 1201 C CA . TYR A 1 155 ? 5.078 -7.48 1.273 1 98.19 155 TYR A CA 1
ATOM 1202 C C . TYR A 1 155 ? 4.816 -6.273 0.38 1 98.19 155 TYR A C 1
ATOM 1204 O O . TYR A 1 155 ? 5.277 -6.227 -0.763 1 98.19 155 TYR A O 1
ATOM 1212 N N . ASP A 1 156 ? 4.066 -5.285 0.933 1 97.88 156 ASP A N 1
ATOM 1213 C CA . ASP A 1 156 ? 3.932 -4.027 0.207 1 97.88 156 ASP A CA 1
ATOM 1214 C C . ASP A 1 156 ? 5.297 -3.41 -0.083 1 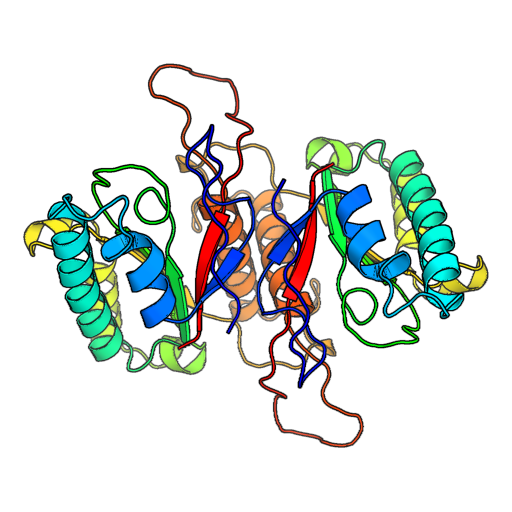97.88 156 ASP A C 1
ATOM 1216 O O . ASP A 1 156 ? 5.566 -2.988 -1.209 1 97.88 156 ASP A O 1
ATOM 1220 N N . GLU A 1 157 ? 6.137 -3.367 0.921 1 96.44 157 GLU A N 1
ATOM 1221 C CA . GLU A 1 157 ? 7.477 -2.812 0.758 1 96.44 157 GLU A CA 1
ATOM 1222 C C . GLU A 1 157 ? 8.328 -3.686 -0.161 1 96.44 157 GLU A C 1
ATOM 1224 O O . GLU A 1 157 ? 9.07 -3.172 -1.002 1 96.44 157 GLU A O 1
ATOM 1229 N N . ILE A 1 158 ? 8.227 -4.965 -0.064 1 95.94 158 ILE A N 1
ATOM 1230 C CA . ILE A 1 158 ? 8.992 -5.891 -0.887 1 95.94 158 ILE A CA 1
ATOM 1231 C C . ILE A 1 158 ? 8.664 -5.668 -2.361 1 95.94 158 ILE A C 1
ATOM 1233 O O . ILE A 1 158 ? 9.562 -5.539 -3.195 1 95.94 158 ILE A O 1
ATOM 1237 N N . TRP A 1 159 ? 7.375 -5.527 -2.666 1 97 159 TRP A N 1
ATOM 1238 C CA . TRP A 1 159 ? 6.941 -5.5 -4.059 1 97 159 TRP A CA 1
ATOM 1239 C C . TRP A 1 159 ? 7.258 -4.148 -4.699 1 97 159 TRP A C 1
ATOM 1241 O O . TRP A 1 159 ? 7.188 -4.004 -5.922 1 97 159 TRP A O 1
ATOM 1251 N N . GLN A 1 160 ? 7.625 -3.205 -3.889 1 95.81 160 GLN A N 1
ATOM 1252 C CA . GLN A 1 160 ? 7.961 -1.899 -4.449 1 95.81 160 GLN A CA 1
ATOM 1253 C C . GLN A 1 160 ? 9.477 -1.719 -4.555 1 95.81 160 GLN A C 1
ATOM 1255 O O . GLN A 1 160 ? 9.953 -0.638 -4.906 1 95.81 160 GLN A O 1
ATOM 1260 N N . ARG A 1 161 ? 10.211 -2.77 -4.305 1 92.5 161 ARG A N 1
ATOM 1261 C CA . ARG A 1 161 ? 11.664 -2.709 -4.41 1 92.5 161 ARG A CA 1
ATOM 1262 C C . ARG A 1 161 ? 12.156 -3.428 -5.664 1 92.5 161 ARG A C 1
ATOM 1264 O O . ARG A 1 161 ? 11.516 -4.375 -6.133 1 92.5 161 ARG A O 1
ATOM 1271 N N . THR A 1 162 ? 13.273 -2.873 -6.156 1 87.44 162 THR A N 1
ATOM 1272 C CA . THR A 1 162 ? 13.953 -3.539 -7.262 1 87.44 162 THR A CA 1
ATOM 1273 C C . THR A 1 162 ? 15.188 -4.285 -6.766 1 87.44 162 THR A C 1
ATOM 1275 O O . THR A 1 162 ? 15.703 -3.986 -5.688 1 87.44 162 THR A O 1
ATOM 1278 N N . ARG A 1 163 ? 15.555 -5.309 -7.477 1 74.44 163 ARG A N 1
ATOM 1279 C CA . ARG A 1 163 ? 16.781 -6.035 -7.168 1 74.44 163 ARG A CA 1
ATOM 1280 C C . ARG A 1 163 ? 18 -5.332 -7.758 1 74.44 163 ARG A C 1
ATOM 1282 O O . ARG A 1 163 ? 17.922 -4.77 -8.852 1 74.44 163 ARG A O 1
ATOM 1289 N N . SER A 1 164 ? 18.891 -5.207 -6.809 1 62.84 164 SER A N 1
ATOM 1290 C CA . SER A 1 164 ? 20.141 -4.664 -7.32 1 62.84 164 SER A CA 1
ATOM 1291 C C . SER A 1 164 ? 20.688 -5.52 -8.453 1 62.84 164 SER A C 1
ATOM 1293 O O . SER A 1 164 ? 20.547 -6.742 -8.445 1 62.84 164 SER A O 1
ATOM 1295 N N . PRO A 1 165 ? 21 -4.805 -9.523 1 57.28 165 PRO A N 1
ATOM 1296 C CA . PRO A 1 165 ? 21.656 -5.594 -10.57 1 57.28 165 PRO A CA 1
ATOM 1297 C C . PRO A 1 165 ? 22.781 -6.48 -10.023 1 57.28 165 PRO A C 1
ATOM 1299 O O . PRO A 1 165 ? 23.422 -6.137 -9.023 1 57.28 165 PRO A O 1
ATOM 1302 N N . LYS A 1 166 ? 22.766 -7.699 -10.562 1 54.59 166 LYS A N 1
ATOM 1303 C CA . LYS A 1 166 ? 23.828 -8.617 -10.188 1 54.59 166 LYS A CA 1
ATOM 1304 C C . LYS A 1 166 ? 25.188 -7.93 -10.273 1 54.59 166 LYS A C 1
ATOM 1306 O O . LYS A 1 166 ? 25.469 -7.215 -11.242 1 54.59 166 LYS A O 1
ATOM 1311 N N . GLY A 1 167 ? 26 -7.98 -9.227 1 54.31 167 GLY A N 1
ATOM 1312 C CA . GLY A 1 167 ? 27.375 -7.492 -9.195 1 54.31 167 GLY A CA 1
ATOM 1313 C C . GLY A 1 167 ? 27.5 -6.141 -8.516 1 54.31 167 GLY A C 1
ATOM 1314 O O . GLY A 1 167 ? 28.609 -5.645 -8.328 1 54.31 167 GLY A O 1
ATOM 1315 N N . VAL A 1 168 ? 26.547 -5.383 -8.641 1 52.31 168 VAL A N 1
ATOM 1316 C CA . VAL A 1 168 ? 26.688 -4.086 -7.98 1 52.31 168 VAL A CA 1
ATOM 1317 C C . VAL A 1 168 ? 26.406 -4.238 -6.488 1 52.31 168 VAL A C 1
ATOM 1319 O O . VAL A 1 168 ? 25.25 -4.473 -6.086 1 52.31 168 VAL A O 1
ATOM 1322 N N . GLU A 1 169 ? 27.172 -4.715 -5.789 1 46.38 169 GLU A N 1
ATOM 1323 C CA . GLU A 1 169 ? 27.172 -4.852 -4.336 1 46.38 169 GLU A CA 1
ATOM 1324 C C . GLU A 1 169 ? 27.109 -3.486 -3.652 1 46.38 169 GLU A C 1
ATOM 1326 O O . GLU A 1 169 ? 27.703 -2.518 -4.137 1 46.38 169 GLU A O 1
ATOM 1331 N N . GLY A 1 170 ? 26.234 -3.266 -2.717 1 47.62 170 GLY A N 1
ATOM 1332 C CA . GLY A 1 170 ? 26.344 -2.211 -1.721 1 47.62 170 GLY A CA 1
ATOM 1333 C C . GLY A 1 170 ? 25.312 -1.11 -1.915 1 47.62 170 GLY A C 1
ATOM 1334 O O . GLY A 1 170 ? 25.094 -0.292 -1.019 1 47.62 170 GLY A O 1
ATOM 1335 N N . GLU A 1 171 ? 25.156 -0.644 -3.264 1 45 171 GLU A N 1
ATOM 1336 C CA . GLU A 1 171 ? 24.297 0.542 -3.297 1 45 171 GLU A CA 1
ATOM 1337 C C . GLU A 1 171 ? 22.828 0.168 -3.18 1 45 171 GLU A C 1
ATOM 1339 O O . GLU A 1 171 ? 22.359 -0.742 -3.867 1 45 171 GLU A O 1
ATOM 1344 N N . VAL A 1 172 ? 22.344 0.175 -1.999 1 47.94 172 VAL A N 1
ATOM 1345 C CA . VAL A 1 172 ? 20.906 0.088 -1.849 1 47.94 172 VAL A CA 1
ATOM 1346 C C . VAL A 1 172 ? 20.219 0.692 -3.072 1 47.94 172 VAL A C 1
ATOM 1348 O O . VAL A 1 172 ? 20.391 1.875 -3.371 1 47.94 172 VAL A O 1
ATOM 1351 N N . TRP A 1 173 ? 20.141 -0.1 -4.176 1 52.16 173 TRP A N 1
ATOM 1352 C CA . TRP A 1 173 ? 19.406 0.303 -5.371 1 52.16 173 TRP A CA 1
ATOM 1353 C C . TRP A 1 173 ? 18.062 0.936 -5 1 52.16 173 TRP A C 1
ATOM 1355 O O . TRP A 1 173 ? 17.281 0.349 -4.254 1 52.16 173 TRP A O 1
ATOM 1365 N N . SER A 1 174 ? 17.938 2.314 -4.891 1 64.12 174 SER A N 1
ATOM 1366 C CA . SER A 1 174 ? 16.938 3.271 -4.414 1 64.12 174 SER A CA 1
ATOM 1367 C C . SER A 1 174 ? 15.742 3.342 -5.355 1 64.12 174 SER A C 1
ATOM 1369 O O . SER A 1 174 ? 14.742 3.99 -5.047 1 64.12 174 SER A O 1
ATOM 1371 N N . LEU A 1 175 ? 15.867 2.375 -6.473 1 81.69 175 LEU A N 1
ATOM 1372 C CA . LEU A 1 175 ? 14.766 2.576 -7.398 1 81.69 175 LEU A CA 1
ATOM 1373 C C . LEU A 1 175 ? 13.523 1.818 -6.941 1 81.69 175 LEU A C 1
ATOM 1375 O O . LEU A 1 175 ? 13.602 0.631 -6.617 1 81.69 175 LEU A O 1
ATOM 1379 N N . ARG A 1 176 ? 12.477 2.516 -6.797 1 91.12 176 ARG A N 1
ATOM 1380 C CA . ARG A 1 176 ? 11.203 1.921 -6.406 1 91.12 176 ARG A CA 1
ATOM 1381 C C . ARG A 1 176 ? 10.344 1.622 -7.629 1 91.12 176 ARG A C 1
ATOM 1383 O O . ARG A 1 176 ? 10.516 2.234 -8.688 1 91.12 176 ARG A O 1
ATOM 1390 N N . ARG A 1 177 ? 9.5 0.634 -7.512 1 94.75 177 ARG A N 1
ATOM 1391 C CA . ARG A 1 177 ? 8.594 0.205 -8.57 1 94.75 177 ARG A CA 1
ATOM 1392 C C . ARG A 1 177 ? 7.176 0.023 -8.047 1 94.75 177 ARG A C 1
ATOM 1394 O O . ARG A 1 177 ? 6.961 -0.035 -6.832 1 94.75 177 ARG A O 1
ATOM 1401 N N . GLY A 1 178 ? 6.242 -0.056 -9.031 1 96.38 178 GLY A N 1
ATOM 1402 C CA . GLY A 1 178 ? 4.863 -0.318 -8.648 1 96.38 178 GLY A CA 1
ATOM 1403 C C . GLY A 1 178 ? 4.434 -1.749 -8.914 1 96.38 178 GLY A C 1
ATOM 1404 O O . GLY A 1 178 ? 5.148 -2.506 -9.57 1 96.38 178 GLY A O 1
ATOM 1405 N N . TYR A 1 179 ? 3.322 -2.117 -8.336 1 98 179 TYR A N 1
ATOM 1406 C CA . TYR A 1 179 ? 2.701 -3.414 -8.578 1 98 179 TYR A CA 1
ATOM 1407 C C . TYR A 1 179 ? 1.185 -3.287 -8.664 1 98 179 TYR A C 1
ATOM 1409 O O . TYR A 1 179 ? 0.641 -2.186 -8.555 1 98 179 TYR A O 1
ATOM 1417 N N . VAL A 1 180 ? 0.491 -4.402 -8.945 1 98 180 VAL A N 1
ATOM 1418 C CA . VAL A 1 180 ? -0.927 -4.32 -9.281 1 98 180 VAL A CA 1
ATOM 1419 C C . VAL A 1 180 ? -1.745 -5.109 -8.258 1 98 180 VAL A C 1
ATOM 1421 O O . VAL A 1 180 ? -1.393 -6.238 -7.91 1 98 180 VAL A O 1
ATOM 1424 N N . GLU A 1 181 ? -2.738 -4.488 -7.73 1 97.69 181 GLU A N 1
ATOM 1425 C CA . GLU A 1 181 ? -3.723 -5.184 -6.902 1 97.69 181 GLU A CA 1
ATOM 1426 C C . GLU A 1 181 ? -5.004 -5.461 -7.688 1 97.69 181 GLU A C 1
ATOM 1428 O O . GLU A 1 181 ? -5.527 -4.574 -8.359 1 97.69 181 GLU A O 1
ATOM 1433 N N . VAL A 1 182 ? -5.477 -6.656 -7.629 1 95.75 182 VAL A N 1
ATOM 1434 C CA . VAL A 1 182 ? -6.766 -7.059 -8.18 1 95.75 182 VAL A CA 1
ATOM 1435 C C . VAL A 1 182 ? -7.742 -7.363 -7.047 1 95.75 182 VAL A C 1
ATOM 1437 O O . VAL A 1 182 ? -7.438 -8.164 -6.156 1 95.75 182 VAL A O 1
ATOM 1440 N N . LEU A 1 183 ? -8.82 -6.676 -7.055 1 88.5 183 LEU A N 1
ATOM 1441 C CA . LEU A 1 183 ? -9.883 -6.941 -6.094 1 88.5 183 LEU A CA 1
ATOM 1442 C C . LEU A 1 183 ? -10.859 -7.98 -6.637 1 88.5 183 LEU A C 1
ATOM 1444 O O . LEU A 1 183 ? -11.422 -7.805 -7.723 1 88.5 183 LEU A O 1
ATOM 1448 N N . LEU A 1 184 ? -10.938 -9.117 -5.961 1 87.38 184 LEU A N 1
ATOM 1449 C CA . LEU A 1 184 ? -11.766 -10.211 -6.461 1 87.38 184 LEU A CA 1
ATOM 1450 C C . LEU A 1 184 ? -13.078 -10.297 -5.688 1 87.38 184 LEU A C 1
ATOM 1452 O O . LEU A 1 184 ? -13.133 -9.914 -4.516 1 87.38 184 LEU A O 1
ATOM 1456 N N . MET B 1 1 ? 6.301 11.445 -15.562 1 38.25 1 MET B N 1
ATOM 1457 C CA . MET B 1 1 ? 5.762 11.68 -14.227 1 38.25 1 MET B CA 1
ATOM 1458 C C . MET B 1 1 ? 4.301 11.25 -14.148 1 38.25 1 MET B C 1
ATOM 1460 O O . MET B 1 1 ? 3.492 11.633 -14.992 1 38.25 1 MET B O 1
ATOM 1464 N N . GLY B 1 2 ? 3.889 10.148 -13.727 1 52.66 2 GLY B N 1
ATOM 1465 C CA . GLY B 1 2 ? 2.574 9.547 -13.891 1 52.66 2 GLY B CA 1
ATOM 1466 C C . GLY B 1 2 ? 1.455 10.391 -13.32 1 52.66 2 GLY B C 1
ATOM 1467 O O . GLY B 1 2 ? 1.69 11.227 -12.445 1 52.66 2 GLY B O 1
ATOM 1468 N N . CYS B 1 3 ? 0.454 10.867 -14.055 1 67.5 3 CYS B N 1
ATOM 1469 C CA . CYS B 1 3 ? -0.735 11.641 -13.703 1 67.5 3 CYS B CA 1
ATOM 1470 C C . CYS B 1 3 ? -1.608 10.867 -12.719 1 67.5 3 CYS B C 1
ATOM 1472 O O . CYS B 1 3 ? -1.667 9.633 -12.766 1 67.5 3 CYS B O 1
ATOM 1474 N N . LEU B 1 4 ? -1.859 11.523 -11.5 1 88.44 4 LEU B N 1
ATOM 1475 C CA . LEU B 1 4 ? -2.834 10.961 -10.57 1 88.44 4 LEU B CA 1
ATOM 1476 C C . LEU B 1 4 ? -4.129 10.602 -11.289 1 88.44 4 LEU B C 1
ATOM 1478 O O . LEU B 1 4 ? -4.57 11.336 -12.18 1 88.44 4 LEU B O 1
ATOM 1482 N N . PRO B 1 5 ? -4.594 9.453 -11.008 1 90.5 5 PRO B N 1
ATOM 1483 C CA . PRO B 1 5 ? -5.887 9.125 -11.617 1 90.5 5 PRO B CA 1
ATOM 1484 C C . PRO B 1 5 ? -6.996 10.086 -11.195 1 90.5 5 PRO B C 1
ATOM 1486 O O . PRO B 1 5 ? -6.887 10.75 -10.164 1 90.5 5 PRO B O 1
ATOM 1489 N N . GLU B 1 6 ? -7.98 10.102 -11.984 1 89.81 6 GLU B N 1
ATOM 1490 C CA . GLU B 1 6 ? -9.156 10.898 -11.641 1 89.81 6 GLU B CA 1
ATOM 1491 C C . GLU B 1 6 ? -10.031 10.18 -10.625 1 89.81 6 GLU B C 1
ATOM 1493 O O . GLU B 1 6 ? -10.156 8.953 -10.656 1 89.81 6 GLU B O 1
ATOM 1498 N N . PRO B 1 7 ? -10.648 10.977 -9.75 1 92.56 7 PRO B N 1
ATOM 1499 C CA . PRO B 1 7 ? -11.633 10.352 -8.867 1 92.56 7 PRO B CA 1
ATOM 1500 C C . PRO B 1 7 ? -12.797 9.719 -9.633 1 92.56 7 PRO B C 1
ATOM 1502 O O . PRO B 1 7 ? -13.188 10.211 -10.688 1 92.56 7 PRO B O 1
ATOM 1505 N N . ASP B 1 8 ? -13.273 8.656 -9.094 1 91.12 8 ASP B N 1
ATOM 1506 C CA . ASP B 1 8 ? -14.461 8.031 -9.656 1 91.12 8 ASP B CA 1
ATOM 1507 C C . ASP B 1 8 ? -15.633 9.016 -9.695 1 91.12 8 ASP B C 1
ATOM 1509 O O . ASP B 1 8 ? -15.953 9.648 -8.695 1 91.12 8 ASP B O 1
ATOM 1513 N N . PRO B 1 9 ? -16.266 9.141 -10.82 1 91 9 PRO B N 1
ATOM 1514 C CA . PRO B 1 9 ? -17.312 10.156 -10.945 1 91 9 PRO B CA 1
ATOM 1515 C C . PRO B 1 9 ? -18.531 9.867 -10.055 1 91 9 PRO B C 1
ATOM 1517 O O . PRO B 1 9 ? -19.266 10.789 -9.703 1 91 9 PRO B O 1
ATOM 1520 N N . VAL B 1 10 ? -18.719 8.609 -9.664 1 90.62 10 VAL B N 1
ATOM 1521 C CA . VAL B 1 10 ? -19.891 8.242 -8.867 1 90.62 10 VAL B CA 1
ATOM 1522 C C . VAL B 1 10 ? -19.578 8.422 -7.387 1 90.62 10 VAL B C 1
ATOM 1524 O O . VAL B 1 10 ? -20.328 9.07 -6.66 1 90.62 10 VAL B O 1
ATOM 1527 N N . THR B 1 11 ? -18.438 8.031 -6.938 1 90.69 11 THR B N 1
ATOM 1528 C CA . THR B 1 11 ? -18.125 8.031 -5.512 1 90.69 11 THR B CA 1
ATOM 1529 C C . THR B 1 11 ? -17.312 9.266 -5.129 1 90.69 11 THR B C 1
ATOM 1531 O O . THR B 1 11 ? -17.25 9.625 -3.955 1 90.69 11 THR B O 1
ATOM 1534 N N . GLY B 1 12 ? -16.641 9.805 -6.145 1 94.25 12 GLY B N 1
ATOM 1535 C CA . GLY B 1 12 ? -15.758 10.93 -5.891 1 94.25 12 GLY B CA 1
ATOM 1536 C C . GLY B 1 12 ? -14.438 10.523 -5.27 1 94.25 12 GLY B C 1
ATOM 1537 O O . GLY B 1 12 ? -13.664 11.375 -4.82 1 94.25 12 GLY B O 1
ATOM 1538 N N . LEU B 1 13 ? -14.156 9.203 -5.227 1 95 13 LEU B N 1
ATOM 1539 C CA . LEU B 1 13 ? -12.969 8.688 -4.562 1 95 13 LEU B CA 1
ATOM 1540 C C . LEU B 1 13 ? -11.914 8.273 -5.582 1 95 13 LEU B C 1
ATOM 1542 O O . LEU B 1 13 ? -12.25 7.871 -6.699 1 95 13 LEU B O 1
ATOM 1546 N N . LEU B 1 14 ? -10.672 8.414 -5.18 1 94.94 14 LEU B N 1
ATOM 1547 C CA . LEU B 1 14 ? -9.633 7.785 -5.984 1 94.94 14 LEU B CA 1
ATOM 1548 C C . LEU B 1 14 ? -9.797 6.27 -6.012 1 94.94 14 LEU B C 1
ATOM 1550 O O . LEU B 1 14 ? -10.227 5.672 -5.023 1 94.94 14 LEU B O 1
ATOM 1554 N N . PRO B 1 15 ? -9.484 5.699 -7.176 1 92.69 15 PRO B N 1
ATOM 1555 C CA . PRO B 1 15 ? -9.492 4.234 -7.164 1 92.69 15 PRO B CA 1
ATOM 1556 C C . PRO B 1 15 ? -8.656 3.648 -6.023 1 92.69 15 PRO B C 1
ATOM 1558 O O . PRO B 1 15 ? -7.609 4.195 -5.68 1 92.69 15 PRO B O 1
ATOM 1561 N N . PRO B 1 16 ? -9.117 2.568 -5.43 1 93.44 16 PRO B N 1
ATOM 1562 C CA . PRO B 1 16 ? -8.328 1.976 -4.348 1 93.44 16 PRO B CA 1
ATOM 1563 C C . PRO B 1 16 ? -6.859 1.779 -4.727 1 93.44 16 PRO B C 1
ATOM 1565 O O . PRO B 1 16 ? -6.547 1.566 -5.902 1 93.44 16 PRO B O 1
ATOM 1568 N N . GLY B 1 17 ? -6.023 1.818 -3.719 1 94.88 17 GLY B N 1
ATOM 1569 C CA . GLY B 1 17 ? -4.59 1.695 -3.939 1 94.88 17 GLY B CA 1
ATOM 1570 C C . GLY B 1 17 ? -3.809 2.904 -3.463 1 94.88 17 GLY B C 1
ATOM 1571 O O . GLY B 1 17 ? -4.34 3.746 -2.736 1 94.88 17 GLY B O 1
ATOM 1572 N N . ARG B 1 18 ? -2.582 2.916 -3.719 1 96.88 18 ARG B N 1
ATOM 1573 C CA . ARG B 1 18 ? -1.661 3.998 -3.391 1 96.88 18 ARG B CA 1
ATOM 1574 C C . ARG B 1 18 ? -1.042 4.594 -4.652 1 96.88 18 ARG B C 1
ATOM 1576 O O . ARG B 1 18 ? -0.281 3.92 -5.352 1 96.88 18 ARG B O 1
ATOM 1583 N N . HIS B 1 19 ? -1.333 5.824 -4.91 1 95.75 19 HIS B N 1
ATOM 1584 C CA . HIS B 1 19 ? -0.91 6.512 -6.125 1 95.75 19 HIS B CA 1
ATOM 1585 C C . HIS B 1 19 ? 0.244 7.469 -5.844 1 95.75 19 HIS B C 1
ATOM 1587 O O . HIS B 1 19 ? 0.171 8.281 -4.922 1 95.75 19 HIS B O 1
ATOM 1593 N N . THR B 1 20 ? 1.245 7.41 -6.656 1 94.56 20 THR B N 1
ATOM 1594 C CA . THR B 1 20 ? 2.434 8.211 -6.395 1 94.56 20 THR B CA 1
ATOM 1595 C C . THR B 1 20 ? 2.4 9.508 -7.203 1 94.56 20 THR B C 1
ATOM 1597 O O . THR B 1 20 ? 2.006 9.5 -8.375 1 94.56 20 THR B O 1
ATOM 1600 N N . ALA B 1 21 ? 2.791 10.562 -6.566 1 94.12 21 ALA B N 1
ATOM 1601 C CA . ALA B 1 21 ? 2.898 11.883 -7.191 1 94.12 21 ALA B CA 1
ATOM 1602 C C . ALA B 1 21 ? 3.957 12.734 -6.5 1 94.12 21 ALA B C 1
ATOM 1604 O O . ALA B 1 21 ? 4.414 12.398 -5.402 1 94.12 21 ALA B O 1
ATOM 1605 N N . ASP B 1 22 ? 4.395 13.688 -7.18 1 93.88 22 ASP B N 1
ATOM 1606 C CA . ASP B 1 22 ? 5.172 14.703 -6.473 1 93.88 22 ASP B CA 1
ATOM 1607 C C . ASP B 1 22 ? 4.266 15.797 -5.91 1 93.88 22 ASP B C 1
ATOM 1609 O O . ASP B 1 22 ? 3.051 15.773 -6.129 1 93.88 22 ASP B O 1
ATOM 1613 N N . LEU B 1 23 ? 4.867 16.734 -5.195 1 95.69 23 LEU B N 1
ATOM 1614 C CA . LEU B 1 23 ? 4.086 17.766 -4.516 1 95.69 23 LEU B CA 1
ATOM 1615 C C . LEU B 1 23 ? 3.361 18.641 -5.527 1 95.69 23 LEU B C 1
ATOM 1617 O O . LEU B 1 23 ? 2.227 19.062 -5.289 1 95.69 23 LEU B O 1
ATOM 1621 N N . GLY B 1 24 ? 4.039 18.969 -6.586 1 95.06 24 GLY B N 1
ATOM 1622 C CA . GLY B 1 24 ? 3.408 19.766 -7.617 1 95.06 24 GLY B CA 1
ATOM 1623 C C . GLY B 1 24 ? 2.189 19.109 -8.234 1 95.06 24 GLY B C 1
ATOM 1624 O O . GLY B 1 24 ? 1.161 19.766 -8.438 1 95.06 24 GLY B O 1
ATOM 1625 N N . GLN B 1 25 ? 2.305 17.812 -8.523 1 94.44 25 GLN B N 1
ATOM 1626 C CA . GLN B 1 25 ? 1.198 17.047 -9.078 1 94.44 25 GLN B CA 1
ATOM 1627 C C . GLN B 1 25 ? 0.034 16.969 -8.094 1 94.44 25 GLN B C 1
ATOM 1629 O O . GLN B 1 25 ? -1.129 17.062 -8.492 1 94.44 25 GLN B O 1
ATOM 1634 N N . LEU B 1 26 ? 0.371 16.766 -6.879 1 96.44 26 LEU B N 1
ATOM 1635 C CA . LEU B 1 26 ? -0.649 16.719 -5.836 1 96.44 26 LEU B CA 1
ATOM 1636 C C . LEU B 1 26 ? -1.415 18.031 -5.766 1 96.44 26 LEU B C 1
ATOM 1638 O O . LEU B 1 26 ? -2.648 18.047 -5.723 1 96.44 26 LEU B O 1
ATOM 1642 N N . ARG B 1 27 ? -0.71 19.094 -5.781 1 96.25 27 ARG B N 1
ATOM 1643 C CA . ARG B 1 27 ? -1.351 20.406 -5.711 1 96.25 27 ARG B CA 1
ATOM 1644 C C . ARG B 1 27 ? -2.209 20.672 -6.941 1 96.25 27 ARG B C 1
ATOM 1646 O O . ARG B 1 27 ? -3.332 21.172 -6.832 1 96.25 27 ARG B O 1
ATOM 1653 N N . ALA B 1 28 ? -1.68 20.391 -8.07 1 95 28 ALA B N 1
ATOM 1654 C CA . ALA B 1 28 ? -2.398 20.609 -9.32 1 95 28 ALA B CA 1
ATOM 1655 C C . ALA B 1 28 ? -3.713 19.828 -9.344 1 95 28 ALA B C 1
ATOM 1657 O O . ALA B 1 28 ? -4.734 20.328 -9.805 1 95 28 ALA B O 1
ATOM 1658 N N . ALA B 1 29 ? -3.703 18.656 -8.805 1 94.75 29 ALA B N 1
ATOM 1659 C CA . ALA B 1 29 ? -4.848 17.75 -8.891 1 94.75 29 ALA B CA 1
ATOM 1660 C C . ALA B 1 29 ? -5.918 18.125 -7.867 1 94.75 29 ALA B C 1
ATOM 1662 O O . ALA B 1 29 ? -7.113 17.984 -8.133 1 94.75 29 ALA B O 1
ATOM 1663 N N . PHE B 1 30 ? -5.469 18.625 -6.664 1 96 30 PHE B N 1
ATOM 1664 C CA . PHE B 1 30 ? -6.461 18.672 -5.598 1 96 30 PHE B CA 1
ATOM 1665 C C . PHE B 1 30 ? -6.59 20.094 -5.043 1 96 30 PHE B C 1
ATOM 1667 O O . PHE B 1 30 ? -7.312 20.312 -4.066 1 96 30 PHE B O 1
ATOM 1674 N N . VAL B 1 31 ? -5.871 21.031 -5.625 1 96 31 VAL B N 1
ATOM 1675 C CA . VAL B 1 31 ? -6.004 22.422 -5.203 1 96 31 VAL B CA 1
ATOM 1676 C C . VAL B 1 31 ? -6.266 23.312 -6.418 1 96 31 VAL B C 1
ATOM 1678 O O . VAL B 1 31 ? -7.254 24.047 -6.453 1 96 31 VAL B O 1
ATOM 1681 N N . ASP B 1 32 ? -5.473 23.125 -7.473 1 94.19 32 ASP B N 1
ATOM 1682 C CA . ASP B 1 32 ? -5.484 24.062 -8.594 1 94.19 32 ASP B CA 1
ATOM 1683 C C . ASP B 1 32 ? -6.387 23.562 -9.719 1 94.19 32 ASP B C 1
ATOM 1685 O O . ASP B 1 32 ? -6.609 24.266 -10.703 1 94.19 32 ASP B O 1
ATOM 1689 N N . ALA B 1 33 ? -6.887 22.375 -9.633 1 91.5 33 ALA B N 1
ATOM 1690 C CA . ALA B 1 33 ? -7.734 21.812 -10.68 1 91.5 33 ALA B CA 1
ATOM 1691 C C . ALA B 1 33 ? -8.938 22.703 -10.953 1 91.5 33 ALA B C 1
ATOM 1693 O O . ALA B 1 33 ? -9.516 23.281 -10.023 1 91.5 33 ALA B O 1
ATOM 1694 N N . PRO B 1 34 ? -9.391 22.75 -12.164 1 87.69 34 PRO B N 1
ATOM 1695 C CA . PRO B 1 34 ? -10.492 23.625 -12.555 1 87.69 34 PRO B CA 1
ATOM 1696 C C . PRO B 1 34 ? -11.781 23.328 -11.789 1 87.69 34 PRO B C 1
ATOM 1698 O O . PRO B 1 34 ? -12.555 24.25 -11.5 1 87.69 34 PRO B O 1
ATOM 1701 N N . CYS B 1 35 ? -11.969 22.156 -11.445 1 83.62 35 CYS B N 1
ATOM 1702 C CA . CYS B 1 35 ? -13.203 21.781 -10.758 1 83.62 35 CYS B CA 1
ATOM 1703 C C . CYS B 1 35 ? -13.234 22.359 -9.344 1 83.62 35 CYS B C 1
ATOM 1705 O O . CYS B 1 35 ? -14.289 22.391 -8.711 1 83.62 35 CYS B O 1
ATOM 1707 N N . PHE B 1 36 ? -12.086 22.75 -8.875 1 86 36 PHE B N 1
ATOM 1708 C CA . PHE B 1 36 ? -12.008 23.344 -7.543 1 86 36 PHE B CA 1
ATOM 1709 C C . PHE B 1 36 ? -11.75 24.844 -7.633 1 86 36 PHE B C 1
ATOM 1711 O O . PHE B 1 36 ? -11.367 25.484 -6.645 1 86 36 PHE B O 1
ATOM 1718 N N . SER B 1 37 ? -11.781 25.453 -8.695 1 77.75 37 SER B N 1
ATOM 1719 C CA . SER B 1 37 ? -11.383 26.844 -8.969 1 77.75 37 SER B CA 1
ATOM 1720 C C . SER B 1 37 ? -12.117 27.812 -8.055 1 77.75 37 SER B C 1
ATOM 1722 O O . SER B 1 37 ? -11.562 28.844 -7.656 1 77.75 37 SER B O 1
ATOM 1724 N N . ASP B 1 38 ? -13.172 27.484 -7.645 1 74.62 38 ASP B N 1
ATOM 1725 C CA . ASP B 1 38 ? -13.969 28.438 -6.863 1 74.62 38 ASP B CA 1
ATOM 1726 C C . ASP B 1 38 ? -13.906 28.094 -5.375 1 74.62 38 ASP B C 1
ATOM 1728 O O . ASP B 1 38 ? -14.656 28.672 -4.578 1 74.62 38 ASP B O 1
ATOM 1732 N N . VAL B 1 39 ? -13.07 27.125 -5.098 1 72.94 39 VAL B N 1
ATOM 1733 C CA . VAL B 1 39 ? -13.031 26.688 -3.707 1 72.94 39 VAL B CA 1
ATOM 1734 C C . VAL B 1 39 ? -11.781 27.219 -3.023 1 72.94 39 VAL B C 1
ATOM 1736 O O . VAL B 1 39 ? -10.711 26.609 -3.104 1 72.94 39 VAL B O 1
ATOM 1739 N N . ASP B 1 40 ? -11.859 28.281 -2.314 1 87.38 40 ASP B N 1
ATOM 1740 C CA . ASP B 1 40 ? -10.75 28.906 -1.599 1 87.38 40 ASP B CA 1
ATOM 1741 C C . ASP B 1 40 ? -10.312 28.031 -0.418 1 87.38 40 ASP B C 1
ATOM 1743 O O . ASP B 1 40 ? -9.148 28.062 -0.013 1 87.38 40 ASP B O 1
ATOM 1747 N N . GLU B 1 41 ? -11.219 27.219 -0.062 1 92.62 41 GLU B N 1
ATOM 1748 C CA . GLU B 1 41 ? -10.984 26.422 1.137 1 92.62 41 GLU B CA 1
ATOM 1749 C C . GLU B 1 41 ? -9.828 25.453 0.935 1 92.62 41 GLU B C 1
ATOM 1751 O O . GLU B 1 41 ? -9.031 25.219 1.848 1 92.62 41 GLU B O 1
ATOM 1756 N N . ARG B 1 42 ? -9.695 24.875 -0.207 1 96 42 ARG B N 1
ATOM 1757 C CA . ARG B 1 42 ? -8.625 23.906 -0.472 1 96 42 ARG B CA 1
ATOM 1758 C C . ARG B 1 42 ? -7.266 24.594 -0.492 1 96 42 ARG B C 1
ATOM 1760 O O . ARG B 1 42 ? -6.262 24.016 -0.078 1 96 42 ARG B O 1
ATOM 1767 N N . LYS B 1 43 ? -7.23 25.797 -0.987 1 96.06 43 LYS B N 1
ATOM 1768 C CA . LYS B 1 43 ? -5.992 26.562 -0.952 1 96.06 43 LYS B CA 1
ATOM 1769 C C . LYS B 1 43 ? -5.566 26.859 0.485 1 96.06 43 LYS B C 1
ATOM 1771 O O . LYS B 1 43 ? -4.383 26.766 0.817 1 96.06 43 LYS B O 1
ATOM 1776 N N . LEU B 1 44 ? -6.547 27.234 1.263 1 96.5 44 LEU B N 1
ATOM 1777 C CA . LEU B 1 44 ? -6.258 27.5 2.666 1 96.5 44 LEU B CA 1
ATOM 1778 C C . LEU B 1 44 ? -5.75 26.25 3.371 1 96.5 44 LEU B C 1
ATOM 1780 O O . LEU B 1 44 ? -4.758 26.297 4.102 1 96.5 44 LEU B O 1
ATOM 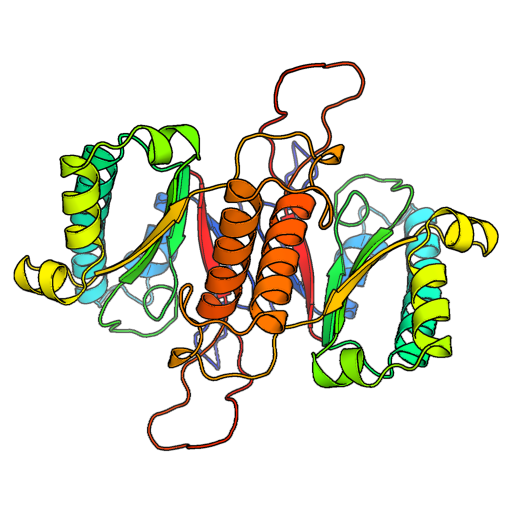1784 N N . LEU B 1 45 ? -6.43 25.094 3.156 1 97.44 45 LEU B N 1
ATOM 1785 C CA . LEU B 1 45 ? -6.004 23.828 3.742 1 97.44 45 LEU B CA 1
ATOM 1786 C C . LEU B 1 45 ? -4.582 23.484 3.311 1 97.44 45 LEU B C 1
ATOM 1788 O O . LEU B 1 45 ? -3.777 23.031 4.125 1 97.44 45 LEU B O 1
ATOM 1792 N N . TRP B 1 46 ? -4.293 23.719 2.031 1 97.81 46 TRP B N 1
ATOM 1793 C CA . TRP B 1 46 ? -2.961 23.453 1.504 1 97.81 46 TRP B CA 1
ATOM 1794 C C . TRP B 1 46 ? -1.905 24.281 2.234 1 97.81 46 TRP B C 1
ATOM 1796 O O . TRP B 1 46 ? -0.867 23.75 2.639 1 97.81 46 TRP B O 1
ATOM 1806 N N . ASP B 1 47 ? -2.152 25.531 2.416 1 97.75 47 ASP B N 1
ATOM 1807 C CA . ASP B 1 47 ? -1.215 26.422 3.09 1 97.75 47 ASP B CA 1
ATOM 1808 C C . ASP B 1 47 ? -1.01 26.016 4.547 1 97.75 47 ASP B C 1
ATOM 1810 O O . ASP B 1 47 ? 0.114 26.031 5.051 1 97.75 47 ASP B O 1
ATOM 1814 N N . GLU B 1 48 ? -2.127 25.703 5.203 1 98.38 48 GLU B N 1
ATOM 1815 C CA . GLU B 1 48 ? -2.047 25.203 6.578 1 98.38 48 GLU B CA 1
ATOM 1816 C C . GLU B 1 48 ? -1.189 23.953 6.668 1 98.38 48 GLU B C 1
ATOM 1818 O O . GLU B 1 48 ? -0.352 23.828 7.562 1 98.38 48 GLU B O 1
ATOM 1823 N N . TRP B 1 49 ? -1.367 23.062 5.742 1 98.56 49 TRP B N 1
ATOM 1824 C CA . TRP B 1 49 ? -0.603 21.812 5.73 1 98.56 49 TRP B CA 1
ATOM 1825 C C . TRP B 1 49 ? 0.866 22.078 5.418 1 98.56 49 TRP B C 1
ATOM 1827 O O . TRP B 1 49 ? 1.755 21.438 5.984 1 98.56 49 TRP B O 1
ATOM 1837 N N . GLU B 1 50 ? 1.129 22.969 4.516 1 98.06 50 GLU B N 1
ATOM 1838 C CA . GLU B 1 50 ? 2.514 23.297 4.199 1 98.06 50 GLU B CA 1
ATOM 1839 C C . GLU B 1 50 ? 3.252 23.812 5.434 1 98.06 50 GLU B C 1
ATOM 1841 O O . GLU B 1 50 ? 4.422 23.5 5.645 1 98.06 50 GLU B O 1
ATOM 1846 N N . CYS B 1 51 ? 2.582 24.609 6.152 1 98.31 51 CYS B N 1
ATOM 1847 C CA . CYS B 1 51 ? 3.152 25.078 7.414 1 98.31 51 CYS B CA 1
ATOM 1848 C C . CYS B 1 51 ? 3.422 23.906 8.352 1 98.31 51 CYS B C 1
ATOM 1850 O O . CYS B 1 51 ? 4.5 23.812 8.938 1 98.31 51 CYS B O 1
ATOM 1852 N N . HIS B 1 52 ? 2.432 23.031 8.492 1 98.75 52 HIS B N 1
ATOM 1853 C CA . HIS B 1 52 ? 2.553 21.844 9.336 1 98.75 52 HIS B CA 1
ATOM 1854 C C . HIS B 1 52 ? 3.721 20.969 8.891 1 98.75 52 HIS B C 1
ATOM 1856 O O . HIS B 1 52 ? 4.535 20.547 9.711 1 98.75 52 HIS B O 1
ATOM 1862 N N . ARG B 1 53 ? 3.793 20.719 7.594 1 98.44 53 ARG B N 1
ATOM 1863 C CA . ARG B 1 53 ? 4.859 19.906 7.023 1 98.44 53 ARG B CA 1
ATOM 1864 C C . ARG B 1 53 ? 6.227 20.531 7.285 1 98.44 53 ARG B C 1
ATOM 1866 O O . ARG B 1 53 ? 7.18 19.828 7.621 1 98.44 53 ARG B O 1
ATOM 1873 N N . GLY B 1 54 ? 6.293 21.812 7.074 1 98.12 54 GLY B N 1
ATOM 1874 C CA . GLY B 1 54 ? 7.531 22.516 7.371 1 98.12 54 GLY B CA 1
ATOM 1875 C C . GLY B 1 54 ? 7.965 22.359 8.82 1 98.12 54 GLY B C 1
ATOM 1876 O O . GLY B 1 54 ? 9.148 22.156 9.102 1 98.12 54 GLY B O 1
ATOM 1877 N N . ALA B 1 55 ? 7.035 22.531 9.727 1 98.38 55 ALA B N 1
ATOM 1878 C CA . ALA B 1 55 ? 7.32 22.375 11.148 1 98.38 55 ALA B CA 1
ATOM 1879 C C . ALA B 1 55 ? 7.805 20.953 11.453 1 98.38 55 ALA B C 1
ATOM 1881 O O . ALA B 1 55 ? 8.781 20.766 12.195 1 98.38 55 ALA B O 1
ATOM 1882 N N . LEU B 1 56 ? 7.129 19.969 10.922 1 98.5 56 LEU B N 1
ATOM 1883 C CA . LEU B 1 56 ? 7.512 18.578 11.148 1 98.5 56 LEU B CA 1
ATOM 1884 C C . LEU B 1 56 ? 8.906 18.312 10.602 1 98.5 56 LEU B C 1
ATOM 1886 O O . LEU B 1 56 ? 9.711 17.625 11.242 1 98.5 56 LEU B O 1
ATOM 1890 N N . GLU B 1 57 ? 9.156 18.797 9.422 1 98.12 57 GLU B N 1
ATOM 1891 C CA . GLU B 1 57 ? 10.469 18.609 8.812 1 98.12 57 GLU B CA 1
ATOM 1892 C C . GLU B 1 57 ? 11.562 19.266 9.648 1 98.12 57 GLU B C 1
ATOM 1894 O O . GLU B 1 57 ? 12.664 18.719 9.773 1 98.12 57 GLU B O 1
ATOM 1899 N N . ALA B 1 58 ? 11.281 20.438 10.125 1 98 58 ALA B N 1
ATOM 1900 C CA . ALA B 1 58 ? 12.25 21.141 10.969 1 98 58 ALA B CA 1
ATOM 1901 C C . ALA B 1 58 ? 12.586 20.328 12.211 1 98 58 ALA B C 1
ATOM 1903 O O . ALA B 1 58 ? 13.734 20.312 12.664 1 98 58 ALA B O 1
ATOM 1904 N N . VAL B 1 59 ? 11.617 19.672 12.789 1 98.19 59 VAL B N 1
ATOM 1905 C CA . VAL B 1 59 ? 11.797 18.859 13.992 1 98.19 59 VAL B CA 1
ATOM 1906 C C . VAL B 1 59 ? 12.531 17.578 13.641 1 98.19 59 VAL B C 1
ATOM 1908 O O . VAL B 1 59 ? 13.516 17.219 14.297 1 98.19 59 VAL B O 1
ATOM 1911 N N . ALA B 1 60 ? 12.109 16.859 12.562 1 97.38 60 ALA B N 1
ATOM 1912 C CA . ALA B 1 60 ? 12.617 15.531 12.211 1 97.38 60 ALA B CA 1
ATOM 1913 C C . ALA B 1 60 ? 13.922 15.625 11.43 1 97.38 60 ALA B C 1
ATOM 1915 O O . ALA B 1 60 ? 14.719 14.68 11.414 1 97.38 60 ALA B O 1
ATOM 1916 N N . GLY B 1 61 ? 14.109 16.734 10.781 1 96.56 61 GLY B N 1
ATOM 1917 C CA . GLY B 1 61 ? 15.266 16.922 9.922 1 96.56 61 GLY B CA 1
ATOM 1918 C C . GLY B 1 61 ? 14.992 16.531 8.477 1 96.56 61 GLY B C 1
ATOM 1919 O O . GLY B 1 61 ? 15.5 17.188 7.551 1 96.56 61 GLY B O 1
ATOM 1920 N N . GLU B 1 62 ? 14.273 15.516 8.289 1 95.94 62 GLU B N 1
ATOM 1921 C CA . GLU B 1 62 ? 13.938 15.055 6.949 1 95.94 62 GLU B CA 1
ATOM 1922 C C . GLU B 1 62 ? 12.688 14.18 6.965 1 95.94 62 GLU B C 1
ATOM 1924 O O . GLU B 1 62 ? 12.422 13.484 7.949 1 95.94 62 GLU B O 1
ATOM 1929 N N . ILE B 1 63 ? 11.938 14.273 5.938 1 97.19 63 ILE B N 1
ATOM 1930 C CA . ILE B 1 63 ? 10.805 13.391 5.668 1 97.19 63 ILE B CA 1
ATOM 1931 C C . ILE B 1 63 ? 11.094 12.562 4.41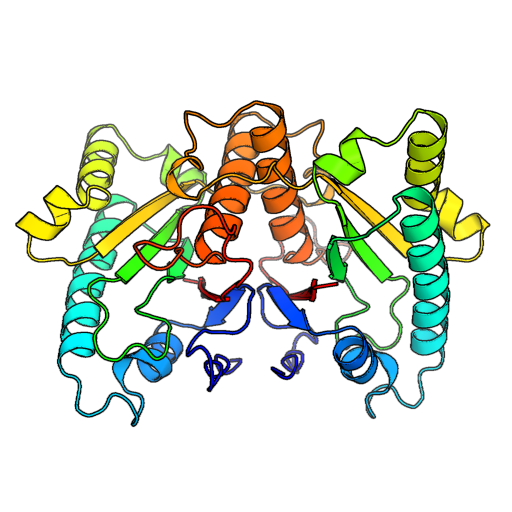8 1 97.19 63 ILE B C 1
ATOM 1933 O O . ILE B 1 63 ? 11.453 13.109 3.371 1 97.19 63 ILE B O 1
ATOM 1937 N N . SER B 1 64 ? 10.992 11.305 4.504 1 95.75 64 SER B N 1
ATOM 1938 C CA . SER B 1 64 ? 11.32 10.43 3.385 1 95.75 64 SER B CA 1
ATOM 1939 C C . SER B 1 64 ? 10.141 10.305 2.422 1 95.75 64 SER B C 1
ATOM 1941 O O . SER B 1 64 ? 10.312 10.43 1.207 1 95.75 64 SER B O 1
ATOM 1943 N N . ARG B 1 65 ? 8.961 9.938 2.951 1 96.31 65 ARG B N 1
ATOM 1944 C CA . ARG B 1 65 ? 7.719 9.812 2.201 1 96.31 65 ARG B CA 1
ATOM 1945 C C . ARG B 1 65 ? 6.551 10.438 2.963 1 96.31 65 ARG B C 1
ATOM 1947 O O . ARG B 1 65 ? 6.613 10.586 4.184 1 96.31 65 ARG B O 1
ATOM 1954 N N . LEU B 1 66 ? 5.539 10.805 2.219 1 97.12 66 LEU B N 1
ATOM 1955 C CA . LEU B 1 66 ? 4.301 11.312 2.797 1 97.12 66 LEU B CA 1
ATOM 1956 C C . LEU B 1 66 ? 3.09 10.641 2.15 1 97.12 66 LEU B C 1
ATOM 1958 O O . LEU B 1 66 ? 3.062 10.445 0.933 1 97.12 66 LEU B O 1
ATOM 1962 N N . TRP B 1 67 ? 2.199 10.227 2.951 1 98.75 67 TRP B N 1
ATOM 1963 C CA . TRP B 1 67 ? 0.902 9.773 2.465 1 98.75 67 TRP B CA 1
ATOM 1964 C C . TRP B 1 67 ? -0.18 10.812 2.748 1 98.75 67 TRP B C 1
ATOM 1966 O O . TRP B 1 67 ? -0.344 11.25 3.891 1 98.75 67 TRP B O 1
ATOM 1976 N N . VAL B 1 68 ? -0.854 11.281 1.749 1 98.69 68 VAL B N 1
ATOM 1977 C CA . VAL B 1 68 ? -2.008 12.156 1.891 1 98.69 68 VAL B CA 1
ATOM 1978 C C . VAL B 1 68 ? -3.285 11.398 1.548 1 98.69 68 VAL B C 1
ATOM 1980 O O . VAL B 1 68 ? -3.379 10.773 0.489 1 98.69 68 VAL B O 1
ATOM 1983 N N . ALA B 1 69 ? -4.25 11.406 2.465 1 98.06 69 ALA B N 1
ATOM 1984 C CA . ALA B 1 69 ? -5.453 10.586 2.338 1 98.06 69 ALA B CA 1
ATOM 1985 C C . ALA B 1 69 ? -6.695 11.383 2.721 1 98.06 69 ALA B C 1
ATOM 1987 O O . ALA B 1 69 ? -6.711 12.609 2.625 1 98.06 69 ALA B O 1
ATOM 1988 N N . GLY B 1 70 ? -7.758 10.766 2.85 1 95.88 70 GLY B N 1
ATOM 1989 C CA . GLY B 1 70 ? -8.969 11.383 3.363 1 95.88 70 GLY B CA 1
ATOM 1990 C C . GLY B 1 70 ? -9.719 12.188 2.318 1 95.88 70 GLY B C 1
ATOM 1991 O O . GLY B 1 70 ? -9.57 11.945 1.118 1 95.88 70 GLY B O 1
ATOM 1992 N N . SER B 1 71 ? -10.508 13.055 2.773 1 95.5 71 SER B N 1
ATOM 1993 C CA . SER B 1 71 ? -11.422 13.805 1.917 1 95.5 71 SER B CA 1
ATOM 1994 C C . SER B 1 71 ? -10.68 14.828 1.07 1 95.5 71 SER B C 1
ATOM 1996 O O . SER B 1 71 ? -11.18 15.273 0.035 1 95.5 71 SER B O 1
ATOM 1998 N N . PHE B 1 72 ? -9.523 15.227 1.461 1 97.31 72 PHE B N 1
ATOM 1999 C CA . PHE B 1 72 ? -8.766 16.219 0.699 1 97.31 72 PHE B CA 1
ATOM 2000 C C . PHE B 1 72 ? -8.391 15.664 -0.671 1 97.31 72 PHE B C 1
ATOM 2002 O O . PHE B 1 72 ? -8.406 16.391 -1.666 1 97.31 72 PHE B O 1
ATOM 2009 N N . VAL B 1 73 ? -8.047 14.336 -0.745 1 97.38 73 VAL B N 1
ATOM 2010 C CA . VAL B 1 73 ? -7.688 13.727 -2.023 1 97.38 73 VAL B CA 1
ATOM 2011 C C . VAL B 1 73 ? -8.898 13 -2.607 1 97.38 73 VAL B C 1
ATOM 2013 O O . VAL B 1 73 ? -8.805 11.82 -2.949 1 97.38 73 VAL B O 1
ATOM 2016 N N . SER B 1 74 ? -9.977 13.664 -2.67 1 95.94 74 SER B N 1
ATOM 2017 C CA . SER B 1 74 ? -11.234 13.227 -3.258 1 95.94 74 SER B CA 1
ATOM 2018 C C . SER B 1 74 ? -11.922 14.367 -4.008 1 95.94 74 SER B C 1
ATOM 2020 O O . SER B 1 74 ? -11.367 15.469 -4.113 1 95.94 74 SER B O 1
ATOM 2022 N N . ALA B 1 75 ? -13.109 14.125 -4.48 1 94.38 75 ALA B N 1
ATOM 2023 C CA . ALA B 1 75 ? -13.867 15.148 -5.203 1 94.38 75 ALA B CA 1
ATOM 2024 C C . ALA B 1 75 ? -14.695 15.992 -4.246 1 94.38 75 ALA B C 1
ATOM 2026 O O . ALA B 1 75 ? -15.438 16.891 -4.68 1 94.38 75 ALA B O 1
ATOM 2027 N N . LYS B 1 76 ? -14.594 15.672 -2.965 1 92.5 76 LYS B N 1
ATOM 2028 C CA . LYS B 1 76 ? -15.32 16.5 -2.002 1 92.5 76 LYS B CA 1
ATOM 2029 C C . LYS B 1 76 ? -14.938 17.969 -2.137 1 92.5 76 LYS B C 1
ATOM 2031 O O . LYS B 1 76 ? -13.75 18.312 -2.104 1 92.5 76 LYS B O 1
ATOM 2036 N N . GLU B 1 77 ? -15.844 18.797 -2.23 1 90.25 77 GLU B N 1
ATOM 2037 C CA . GLU B 1 77 ? -15.594 20.203 -2.518 1 90.25 77 GLU B CA 1
ATOM 2038 C C . GLU B 1 77 ? -14.945 20.906 -1.324 1 90.25 77 GLU B C 1
ATOM 2040 O O . GLU B 1 77 ? -13.977 21.656 -1.482 1 90.25 77 GLU B O 1
ATOM 2045 N N . ASP B 1 78 ? -15.492 20.578 -0.172 1 91.38 78 ASP B N 1
ATOM 2046 C CA . ASP B 1 78 ? -15.062 21.312 1.011 1 91.38 78 ASP B CA 1
ATOM 2047 C C . ASP B 1 78 ? -14.539 20.359 2.088 1 91.38 78 ASP B C 1
ATOM 2049 O O . ASP B 1 78 ? -15.164 20.203 3.141 1 91.38 78 ASP B O 1
ATOM 2053 N N . PRO B 1 79 ? -13.383 19.75 1.818 1 95.31 79 PRO B N 1
ATOM 2054 C CA . PRO B 1 79 ? -12.812 18.922 2.879 1 95.31 79 PRO B CA 1
ATOM 2055 C C . PRO B 1 79 ? -12.531 19.703 4.156 1 95.31 79 PRO B C 1
ATOM 2057 O O . PRO B 1 79 ? -12.148 20.875 4.094 1 95.31 79 PRO B O 1
ATOM 2060 N N . GLY B 1 80 ? -12.617 19.094 5.281 1 94.69 80 GLY B N 1
ATOM 2061 C CA . GLY B 1 80 ? -12.484 19.766 6.562 1 94.69 80 GLY B CA 1
ATOM 2062 C C . GLY B 1 80 ? -11.055 19.781 7.078 1 94.69 80 GLY B C 1
ATOM 2063 O O . GLY B 1 80 ? -10.719 20.578 7.961 1 94.69 80 GLY B O 1
ATOM 2064 N N . ASP B 1 81 ? -10.32 18.875 6.625 1 97.44 81 ASP B N 1
ATOM 2065 C CA . ASP B 1 81 ? -8.93 18.766 7.055 1 97.44 81 ASP B CA 1
ATOM 2066 C C . ASP B 1 81 ? -8.094 18 6.023 1 97.44 81 ASP B C 1
ATOM 2068 O O . ASP B 1 81 ? -8.594 17.641 4.957 1 97.44 81 ASP B O 1
ATOM 2072 N N . ILE B 1 82 ? -6.812 17.891 6.246 1 98 82 ILE B N 1
ATOM 2073 C CA . ILE B 1 82 ? -5.898 17.062 5.473 1 98 82 ILE B CA 1
ATOM 2074 C C . ILE B 1 82 ? -5.363 15.93 6.344 1 98 82 ILE B C 1
ATOM 2076 O O . ILE B 1 82 ? -4.797 16.172 7.414 1 98 82 ILE B O 1
ATOM 2080 N N . ASP B 1 83 ? -5.629 14.75 5.941 1 98.12 83 ASP B N 1
ATOM 2081 C CA . ASP B 1 83 ? -5.055 13.562 6.574 1 98.12 83 ASP B CA 1
ATOM 2082 C C . ASP B 1 83 ? -3.666 13.258 6.012 1 98.12 83 ASP B C 1
ATOM 2084 O O . ASP B 1 83 ? -3.51 13.07 4.805 1 98.12 83 ASP B O 1
ATOM 2088 N N . VAL B 1 84 ? -2.666 13.188 6.91 1 98.69 84 VAL B N 1
ATOM 2089 C CA . VAL B 1 84 ? -1.32 12.969 6.387 1 98.69 84 VAL B CA 1
ATOM 2090 C C . VAL B 1 84 ? -0.569 11.992 7.289 1 98.69 84 VAL B C 1
ATOM 2092 O O . VAL B 1 84 ? -0.717 12.023 8.508 1 98.69 84 VAL B O 1
ATOM 2095 N N . THR B 1 85 ? 0.157 11.07 6.727 1 98.75 85 THR B N 1
ATOM 2096 C CA . THR B 1 85 ? 1.12 10.211 7.406 1 98.75 85 THR B CA 1
ATOM 2097 C C . THR B 1 85 ? 2.539 10.508 6.93 1 98.75 85 THR B C 1
ATOM 2099 O O . THR B 1 85 ? 2.84 10.391 5.742 1 98.75 85 THR B O 1
ATOM 2102 N N . TYR B 1 86 ? 3.393 10.898 7.863 1 98.75 86 TYR B N 1
ATOM 2103 C CA . TYR B 1 86 ? 4.801 11.133 7.562 1 98.75 86 TYR B CA 1
ATOM 2104 C C . TYR B 1 86 ? 5.629 9.883 7.816 1 98.75 86 TYR B C 1
ATOM 2106 O O . TYR B 1 86 ? 5.547 9.281 8.891 1 98.75 86 TYR B O 1
ATOM 2114 N N . LEU B 1 87 ? 6.387 9.469 6.848 1 98.44 87 LEU B N 1
ATOM 2115 C CA . LEU B 1 87 ? 7.285 8.328 6.996 1 98.44 87 LEU B CA 1
ATOM 2116 C C . LEU B 1 87 ? 8.734 8.789 7.105 1 98.44 87 LEU B C 1
ATOM 2118 O O . LEU B 1 87 ? 9.266 9.406 6.18 1 98.44 87 LEU B O 1
ATOM 2122 N N . LEU B 1 88 ? 9.281 8.5 8.227 1 98.12 88 LEU B N 1
ATOM 2123 C CA . LEU B 1 88 ? 10.664 8.875 8.5 1 98.12 88 LEU B CA 1
ATOM 2124 C C . LEU B 1 88 ? 11.586 7.66 8.422 1 98.12 88 LEU B C 1
ATOM 2126 O O . LEU B 1 88 ? 11.242 6.582 8.914 1 98.12 88 LEU B O 1
ATOM 2130 N N . ARG B 1 89 ? 12.75 7.855 7.859 1 97.19 89 ARG B N 1
ATOM 2131 C CA . ARG B 1 89 ? 13.75 6.793 7.906 1 97.19 89 ARG B CA 1
ATOM 2132 C C . ARG B 1 89 ? 14.055 6.387 9.344 1 97.19 89 ARG B C 1
ATOM 2134 O O . ARG B 1 89 ? 14 7.219 10.258 1 97.19 89 ARG B O 1
ATOM 2141 N N . ALA B 1 90 ? 14.406 5.133 9.484 1 97.56 90 ALA B N 1
ATOM 2142 C CA . ALA B 1 90 ? 14.695 4.609 10.82 1 97.56 90 ALA B CA 1
ATOM 2143 C C . ALA B 1 90 ? 15.766 5.445 11.516 1 97.56 90 ALA B C 1
ATOM 2145 O O . ALA B 1 90 ? 15.609 5.812 12.688 1 97.56 90 ALA B O 1
ATOM 2146 N N . GLU B 1 91 ? 16.812 5.789 10.789 1 96.69 91 GLU B N 1
ATOM 2147 C CA . GLU B 1 91 ? 17.922 6.527 11.383 1 96.69 91 GLU B CA 1
ATOM 2148 C C . GLU B 1 91 ? 17.5 7.93 11.797 1 96.69 91 GLU B C 1
ATOM 2150 O O . GLU B 1 91 ? 17.953 8.453 12.82 1 96.69 91 GLU B O 1
ATOM 2155 N N . VAL B 1 92 ? 16.656 8.562 11.031 1 97.31 92 VAL B N 1
ATOM 2156 C CA . VAL B 1 92 ? 16.156 9.898 11.312 1 97.31 92 VAL B CA 1
ATOM 2157 C C . VAL B 1 92 ? 15.25 9.859 12.539 1 97.31 92 VAL B C 1
ATOM 2159 O O . VAL B 1 92 ? 15.406 10.68 13.453 1 97.31 92 VAL B O 1
ATOM 2162 N N . HIS B 1 93 ? 14.367 8.898 12.57 1 97.94 93 HIS B N 1
ATOM 2163 C CA . HIS B 1 93 ? 13.445 8.75 13.688 1 97.94 93 HIS B CA 1
ATOM 2164 C C . HIS B 1 93 ? 14.188 8.438 14.977 1 97.94 93 HIS B C 1
ATOM 2166 O O . HIS B 1 93 ? 13.891 9.008 16.031 1 97.94 93 HIS B O 1
ATOM 2172 N N . ASP B 1 94 ? 15.18 7.574 14.906 1 97.31 94 ASP B N 1
ATOM 2173 C CA . ASP B 1 94 ? 15.844 7.047 16.094 1 97.31 94 ASP B CA 1
ATOM 2174 C C . ASP B 1 94 ? 16.797 8.078 16.703 1 97.31 94 ASP B C 1
ATOM 2176 O O . ASP B 1 94 ? 17.219 7.938 17.844 1 97.31 94 ASP B O 1
ATOM 2180 N N . ARG B 1 95 ? 17.172 9.062 15.961 1 97 95 ARG B N 1
ATOM 2181 C CA . ARG B 1 95 ? 18.094 10.078 16.453 1 97 95 ARG B CA 1
ATOM 2182 C C . ARG B 1 95 ? 17.344 11.172 17.219 1 97 95 ARG B C 1
ATOM 2184 O O . ARG B 1 95 ? 17.969 12.031 17.844 1 97 95 ARG B O 1
ATOM 2191 N N . LEU B 1 96 ? 16.062 11.203 17.094 1 97.94 96 LEU B N 1
ATOM 2192 C CA . LEU B 1 96 ? 15.266 12.25 17.75 1 97.94 96 LEU B CA 1
ATOM 2193 C C . LEU B 1 96 ? 15.398 12.164 19.266 1 97.94 96 LEU B C 1
ATOM 2195 O O . LEU B 1 96 ? 15.289 11.078 19.844 1 97.94 96 LEU B O 1
ATOM 2199 N N . ASP B 1 97 ? 15.648 13.273 19.906 1 97.56 97 ASP B N 1
ATOM 2200 C CA . ASP B 1 97 ? 15.734 13.297 21.375 1 97.56 97 ASP B CA 1
ATOM 2201 C C . ASP B 1 97 ? 14.367 13.547 22 1 97.56 97 ASP B C 1
ATOM 2203 O O . ASP B 1 97 ? 13.359 13.633 21.281 1 97.56 97 ASP B O 1
ATOM 2207 N N . ARG B 1 98 ? 14.297 13.656 23.266 1 97.56 98 ARG B N 1
ATOM 2208 C CA . ARG B 1 98 ? 13.039 13.766 24.016 1 97.56 98 ARG B CA 1
ATOM 2209 C C . ARG B 1 98 ? 12.281 15.031 23.625 1 97.56 98 ARG B C 1
ATOM 2211 O O . ARG B 1 98 ? 11.055 15 23.484 1 97.56 98 ARG B O 1
ATOM 2218 N N . GLU B 1 99 ? 12.992 16.078 23.438 1 97.94 99 GLU B N 1
ATOM 2219 C CA . GLU B 1 99 ? 12.359 17.344 23.062 1 97.94 99 GLU B CA 1
ATOM 2220 C C . GLU B 1 99 ? 11.719 17.25 21.688 1 97.94 99 GLU B C 1
ATOM 2222 O O . GLU B 1 99 ? 10.578 17.672 21.5 1 97.94 99 GLU B O 1
ATOM 2227 N N . ALA B 1 100 ? 12.469 16.719 20.75 1 98.12 100 ALA B N 1
ATOM 2228 C CA . ALA B 1 100 ? 11.969 16.547 19.391 1 98.12 100 ALA B CA 1
ATOM 2229 C C . ALA B 1 100 ? 10.742 15.625 19.375 1 98.12 100 ALA B C 1
ATOM 2231 O O . ALA B 1 100 ? 9.766 15.906 18.672 1 98.12 100 ALA B O 1
ATOM 2232 N N . LEU B 1 101 ? 10.805 14.602 20.156 1 97.81 101 LEU B N 1
ATOM 2233 C CA . LEU B 1 101 ? 9.688 13.672 20.234 1 97.81 101 LEU B CA 1
ATOM 2234 C C . LEU B 1 101 ? 8.453 14.352 20.828 1 97.81 101 LEU B C 1
ATOM 2236 O O . LEU B 1 101 ? 7.332 14.086 20.391 1 97.81 101 LEU B O 1
ATOM 2240 N N . GLY B 1 102 ? 8.672 15.141 21.781 1 98.12 102 GLY B N 1
ATOM 2241 C CA . GLY B 1 102 ? 7.578 15.922 22.328 1 98.12 102 GLY B CA 1
ATOM 2242 C C . GLY B 1 102 ? 6.93 16.844 21.297 1 98.12 102 GLY B C 1
ATOM 2243 O O . GLY B 1 102 ? 5.703 16.969 21.266 1 98.12 102 GLY B O 1
ATOM 2244 N N . MET B 1 103 ? 7.766 17.469 20.484 1 98.19 103 MET B N 1
ATOM 2245 C CA . MET B 1 103 ? 7.258 18.344 19.438 1 98.19 103 MET B CA 1
ATOM 2246 C C . MET B 1 103 ? 6.488 17.547 18.391 1 98.19 103 MET B C 1
ATOM 2248 O O . MET B 1 103 ? 5.473 18.016 17.875 1 98.19 103 MET B O 1
ATOM 2252 N N . LEU B 1 104 ? 6.945 16.391 18.078 1 98.06 104 LEU B N 1
ATOM 2253 C CA . LEU B 1 104 ? 6.23 15.523 17.141 1 98.06 104 LEU B CA 1
ATOM 2254 C C . LEU B 1 104 ? 4.871 15.125 17.703 1 98.06 104 LEU B C 1
ATOM 2256 O O . LEU B 1 104 ? 3.887 15.047 16.969 1 98.06 104 LEU B O 1
ATOM 2260 N N . ASP B 1 105 ? 4.867 14.82 18.969 1 97.88 105 ASP B N 1
ATOM 2261 C CA . ASP B 1 105 ? 3.604 14.492 19.625 1 97.88 105 ASP B CA 1
ATOM 2262 C C . ASP B 1 105 ? 2.6 15.633 19.469 1 97.88 105 ASP B C 1
ATOM 2264 O O . ASP B 1 105 ? 1.421 15.398 19.203 1 97.88 105 ASP B O 1
ATOM 2268 N N . ASP B 1 106 ? 3.053 16.812 19.672 1 98.25 106 ASP B N 1
ATOM 2269 C CA . ASP B 1 106 ? 2.201 17.984 19.5 1 98.25 106 ASP B CA 1
ATOM 2270 C C . ASP B 1 106 ? 1.694 18.094 18.062 1 98.25 106 ASP B C 1
ATOM 2272 O O . ASP B 1 106 ? 0.498 18.281 17.844 1 98.25 106 ASP B O 1
ATOM 2276 N N . LEU B 1 107 ? 2.586 17.922 17.125 1 98.5 107 LEU B N 1
ATOM 2277 C CA . LEU B 1 107 ? 2.268 18.094 15.719 1 98.5 107 LEU B CA 1
ATOM 2278 C C . LEU B 1 107 ? 1.327 16.984 15.234 1 98.5 107 LEU B C 1
ATOM 2280 O O . LEU B 1 107 ? 0.691 17.125 14.188 1 98.5 107 LEU B O 1
ATOM 2284 N N . THR B 1 108 ? 1.248 15.906 15.977 1 98 108 THR B N 1
ATOM 2285 C CA . THR B 1 108 ? 0.365 14.812 15.578 1 98 108 THR B CA 1
ATOM 2286 C C . THR B 1 108 ? -0.895 14.797 16.438 1 98 108 THR B C 1
ATOM 2288 O O . THR B 1 108 ? -1.709 13.875 16.344 1 98 108 THR B O 1
ATOM 2291 N N . ASP B 1 109 ? -1.022 15.734 17.297 1 97.88 109 ASP B N 1
ATOM 2292 C CA . ASP B 1 109 ? -2.229 15.922 18.094 1 97.88 109 ASP B CA 1
ATOM 2293 C C . ASP B 1 109 ? -3.223 16.844 17.391 1 97.88 109 ASP B C 1
ATOM 2295 O O . ASP B 1 109 ? -2.928 18 17.141 1 97.88 109 ASP B O 1
ATOM 2299 N N . ARG B 1 110 ? -4.34 16.312 17.141 1 96.12 110 ARG B N 1
ATOM 2300 C CA . ARG B 1 110 ? -5.348 17.047 16.391 1 96.12 110 ARG B CA 1
ATOM 2301 C C . ARG B 1 110 ? -5.742 18.344 17.109 1 96.12 110 ARG B C 1
ATOM 2303 O O . ARG B 1 110 ? -5.91 19.391 16.469 1 96.12 110 ARG B O 1
ATOM 2310 N N . GLY B 1 111 ? -6.004 18.219 18.391 1 96.88 111 GLY B N 1
ATOM 2311 C CA . GLY B 1 111 ? -6.363 19.391 19.172 1 96.88 111 GLY B CA 1
ATOM 2312 C C . GLY B 1 111 ? -5.293 20.469 19.156 1 96.88 111 GLY B C 1
ATOM 2313 O O . GLY B 1 111 ? -5.594 21.656 19 1 96.88 111 GLY B O 1
ATOM 2314 N N . TRP B 1 112 ? -4.07 20.078 19.328 1 98.12 112 TRP B N 1
ATOM 2315 C CA . TRP B 1 112 ? -2.959 21.016 19.266 1 98.12 112 TRP B CA 1
ATOM 2316 C C . TRP B 1 112 ? -2.896 21.719 17.922 1 98.12 112 TRP B C 1
ATOM 2318 O O . TRP B 1 112 ? -2.721 22.938 17.844 1 98.12 112 TRP B O 1
ATOM 2328 N N . CYS B 1 113 ? -3.021 20.984 16.844 1 98.25 113 CYS B N 1
ATOM 2329 C CA . CYS B 1 113 ? -2.988 21.547 15.492 1 98.25 113 CYS B CA 1
ATOM 2330 C C . CYS B 1 113 ? -4.109 22.562 15.297 1 98.25 113 CYS B C 1
ATOM 2332 O O . CYS B 1 113 ? -3.887 23.641 14.758 1 98.25 113 CYS B O 1
ATOM 2334 N N . ALA B 1 114 ? -5.297 22.203 15.758 1 96.56 114 ALA B N 1
ATOM 2335 C CA . ALA B 1 114 ? -6.441 23.094 15.641 1 96.56 114 ALA B CA 1
ATOM 2336 C C . ALA B 1 114 ? -6.191 24.406 16.406 1 96.56 114 ALA B C 1
ATOM 2338 O O . ALA B 1 114 ? -6.477 25.484 15.891 1 96.56 114 ALA B O 1
ATOM 2339 N N . ASP B 1 115 ? -5.699 24.266 17.578 1 97.62 115 ASP B N 1
ATOM 2340 C CA . ASP B 1 115 ? -5.398 25.422 18.406 1 97.62 115 ASP B CA 1
ATOM 2341 C C . ASP B 1 115 ? -4.371 26.328 17.734 1 97.62 115 ASP B C 1
ATOM 2343 O O . ASP B 1 115 ? -4.266 27.516 18.062 1 97.62 115 ASP B O 1
ATOM 2347 N N . HIS B 1 116 ? -3.631 25.828 16.812 1 97.81 116 HIS B N 1
ATOM 2348 C CA . HIS B 1 116 ? -2.588 26.594 16.125 1 97.81 116 HIS B CA 1
ATOM 2349 C C . HIS B 1 116 ? -2.977 26.891 14.688 1 97.81 116 HIS B C 1
ATOM 2351 O O . HIS B 1 116 ? -2.113 27.156 13.852 1 97.81 116 HIS B O 1
ATOM 2357 N N . GLY B 1 117 ? -4.242 26.672 14.352 1 96.94 117 GLY B N 1
ATOM 2358 C CA . GLY B 1 117 ? -4.793 27.109 13.078 1 96.94 117 GLY B CA 1
ATOM 2359 C C . GLY B 1 117 ? -4.48 26.156 11.93 1 96.94 117 GLY B C 1
ATOM 2360 O O . GLY B 1 117 ? -4.391 26.578 10.773 1 96.94 117 GLY B O 1
ATOM 2361 N N . MET B 1 118 ? -4.219 24.969 12.266 1 97.88 118 MET B N 1
ATOM 2362 C CA . MET B 1 118 ? -3.922 23.969 11.242 1 97.88 118 MET B CA 1
ATOM 2363 C C . MET B 1 118 ? -4.949 22.844 11.266 1 97.88 118 MET B C 1
ATOM 2365 O O . MET B 1 118 ? -5.059 22.109 12.258 1 97.88 118 MET B O 1
ATOM 2369 N N . ARG B 1 119 ? -5.707 22.672 10.242 1 97.88 119 ARG B N 1
ATOM 2370 C CA . ARG B 1 119 ? -6.668 21.578 10.109 1 97.88 119 ARG B CA 1
ATOM 2371 C C . ARG B 1 119 ? -6.02 20.344 9.477 1 97.88 119 ARG B C 1
ATOM 2373 O O . ARG B 1 119 ? -6.336 19.984 8.336 1 97.88 119 ARG B O 1
ATOM 2380 N N . VAL B 1 120 ? -5.086 19.734 10.266 1 98.31 120 VAL B N 1
ATOM 2381 C CA . VAL B 1 120 ? -4.293 18.594 9.82 1 98.31 120 VAL B CA 1
ATOM 2382 C C . VAL B 1 120 ? -4.453 17.438 10.805 1 98.31 120 VAL B C 1
ATOM 2384 O O . VAL B 1 120 ? -4.375 17.625 12.016 1 98.31 120 VAL B O 1
ATOM 2387 N N . ASP B 1 121 ? -4.797 16.297 10.359 1 97.56 121 ASP B N 1
ATOM 2388 C CA . ASP B 1 121 ? -4.754 15.031 11.102 1 97.56 121 ASP B CA 1
ATOM 2389 C C . ASP B 1 121 ? -3.564 14.18 10.664 1 97.56 121 ASP B C 1
ATOM 2391 O O . ASP B 1 121 ? -3.58 13.594 9.578 1 97.56 121 ASP B O 1
ATOM 2395 N N . ALA B 1 122 ? -2.547 14.156 11.531 1 98.44 122 ALA B N 1
ATOM 2396 C CA . ALA B 1 122 ? -1.255 13.625 11.094 1 98.44 122 ALA B CA 1
ATOM 2397 C C . ALA B 1 122 ? -0.842 12.422 11.938 1 98.44 122 ALA B C 1
ATOM 2399 O O . ALA B 1 122 ? -1.257 12.289 13.094 1 98.44 122 ALA B O 1
ATOM 2400 N N . SER B 1 123 ? -0.148 11.539 11.352 1 97.88 123 SER B N 1
ATOM 2401 C CA . SER B 1 123 ? 0.577 10.461 12.016 1 97.88 123 SER B CA 1
ATOM 2402 C C . SER B 1 123 ? 2.012 10.367 11.508 1 97.88 123 SER B C 1
ATOM 2404 O O . SER B 1 123 ? 2.33 10.867 10.43 1 97.88 123 SER B O 1
ATOM 2406 N N . VAL B 1 124 ? 2.848 9.82 12.328 1 98.38 124 VAL B N 1
ATOM 2407 C CA . VAL B 1 124 ? 4.242 9.609 11.961 1 98.38 124 VAL B CA 1
ATOM 2408 C C . VAL B 1 124 ? 4.586 8.125 12.062 1 98.38 124 VAL B C 1
ATOM 2410 O O . VAL B 1 124 ? 4.266 7.469 13.055 1 98.38 124 VAL B O 1
ATOM 2413 N N . LEU B 1 125 ? 5.203 7.641 11.039 1 98.31 125 LEU B N 1
ATOM 2414 C CA . LEU B 1 125 ? 5.676 6.262 11.023 1 98.31 125 LEU B CA 1
ATOM 2415 C C . LEU B 1 125 ? 7.195 6.207 10.898 1 98.31 125 LEU B C 1
ATOM 2417 O O . LEU B 1 125 ? 7.789 6.988 10.148 1 98.31 125 LEU B O 1
ATOM 2421 N N . ARG B 1 126 ? 7.785 5.34 11.672 1 98.06 126 ARG B N 1
ATOM 2422 C CA . ARG B 1 126 ? 9.188 4.969 11.508 1 98.06 126 ARG B CA 1
ATOM 2423 C C . ARG B 1 126 ? 9.336 3.879 10.445 1 98.06 126 ARG B C 1
ATOM 2425 O O . ARG B 1 126 ? 8.758 2.799 10.57 1 98.06 126 ARG B O 1
ATOM 2432 N N . LEU B 1 127 ? 10.055 4.164 9.406 1 97.56 127 LEU B N 1
ATOM 2433 C CA . LEU B 1 127 ? 10.328 3.141 8.398 1 97.56 127 LEU B CA 1
ATOM 2434 C C . LEU B 1 127 ? 11.258 2.064 8.953 1 97.56 127 LEU B C 1
ATOM 2436 O O . LEU B 1 127 ? 11.953 2.293 9.945 1 97.56 127 LEU B O 1
ATOM 2440 N N . PRO B 1 128 ? 11.172 0.828 8.383 1 96.75 128 PRO B N 1
ATOM 2441 C CA . PRO B 1 128 ? 12.148 -0.174 8.812 1 96.75 128 PRO B CA 1
ATOM 2442 C C . PRO B 1 128 ? 13.586 0.22 8.469 1 96.75 128 PRO B C 1
ATOM 2444 O O . PRO B 1 128 ? 13.805 1.056 7.586 1 96.75 128 PRO B O 1
ATOM 2447 N N . GLU B 1 129 ? 14.516 -0.372 9.164 1 94.38 129 GLU B N 1
ATOM 2448 C CA . GLU B 1 129 ? 15.914 -0.18 8.789 1 94.38 129 GLU B CA 1
ATOM 2449 C C . GLU B 1 129 ? 16.172 -0.622 7.352 1 94.38 129 GLU B C 1
ATOM 2451 O O . GLU B 1 129 ? 15.469 -1.492 6.832 1 94.38 129 GLU B O 1
ATOM 2456 N N . ASP B 1 130 ? 17.125 0.063 6.816 1 88.44 130 ASP B N 1
ATOM 2457 C CA . ASP B 1 130 ? 17.547 -0.394 5.492 1 88.44 130 ASP B CA 1
ATOM 2458 C C . ASP B 1 130 ? 18.062 -1.827 5.543 1 88.44 130 ASP B C 1
ATOM 2460 O O . ASP B 1 130 ? 18.891 -2.162 6.398 1 88.44 130 ASP B O 1
ATOM 2464 N N . MET B 1 131 ? 17.484 -2.662 4.762 1 88.75 131 MET B N 1
ATOM 2465 C CA . MET B 1 131 ? 17.922 -4.051 4.668 1 88.75 131 MET B CA 1
ATOM 2466 C C . MET B 1 131 ? 17.641 -4.617 3.279 1 88.75 131 MET B C 1
ATOM 2468 O O . MET B 1 131 ? 16.688 -4.207 2.613 1 88.75 131 MET B O 1
ATOM 2472 N N . PRO B 1 132 ? 18.516 -5.523 2.846 1 87.75 132 PRO B N 1
ATOM 2473 C CA . PRO B 1 132 ? 18.234 -6.152 1.554 1 87.75 132 PRO B CA 1
ATOM 2474 C C . PRO B 1 132 ? 16.953 -7.004 1.575 1 87.75 132 PRO B C 1
ATOM 2476 O O . PRO B 1 132 ? 16.562 -7.492 2.635 1 87.75 132 PRO B O 1
ATOM 2479 N N . VAL B 1 133 ? 16.391 -7.199 0.45 1 88.44 133 VAL B N 1
ATOM 2480 C CA . VAL B 1 133 ? 15.117 -7.879 0.318 1 88.44 133 VAL B CA 1
ATOM 2481 C C . VAL B 1 133 ? 15.219 -9.289 0.885 1 88.44 133 VAL B C 1
ATOM 2483 O O . VAL B 1 133 ? 14.266 -9.797 1.489 1 88.44 133 VAL B O 1
ATOM 2486 N N . TRP B 1 134 ? 16.328 -9.953 0.695 1 85.69 134 TRP B N 1
ATOM 2487 C CA . TRP B 1 134 ? 16.453 -11.336 1.125 1 85.69 134 TRP B CA 1
ATOM 2488 C C . TRP B 1 134 ? 16.406 -11.445 2.646 1 85.69 134 TRP B C 1
ATOM 2490 O O . TRP B 1 134 ? 16.203 -12.531 3.191 1 85.69 134 TRP B O 1
ATOM 2500 N N . ARG B 1 135 ? 16.578 -10.312 3.359 1 89.94 135 ARG B N 1
ATOM 2501 C CA . ARG B 1 135 ? 16.5 -10.289 4.816 1 89.94 135 ARG B CA 1
ATOM 2502 C C . ARG B 1 135 ? 15.078 -9.953 5.273 1 89.94 135 ARG B C 1
ATOM 2504 O O . ARG B 1 135 ? 14.773 -10.016 6.465 1 89.94 135 ARG B O 1
ATOM 2511 N N . MET B 1 136 ? 14.234 -9.57 4.363 1 92.44 136 MET B N 1
ATOM 2512 C CA . MET B 1 136 ? 12.852 -9.219 4.672 1 92.44 136 MET B CA 1
ATOM 2513 C C . MET B 1 136 ? 11.969 -10.461 4.688 1 92.44 136 MET B C 1
ATOM 2515 O O . MET B 1 136 ? 11.266 -10.742 3.719 1 92.44 136 MET B O 1
ATOM 2519 N N . ALA B 1 137 ? 12.031 -11.117 5.828 1 92.12 137 ALA B N 1
ATOM 2520 C CA . ALA B 1 137 ? 11.273 -12.359 6.008 1 92.12 137 ALA B CA 1
ATOM 2521 C C . ALA B 1 137 ? 10.453 -12.312 7.293 1 92.12 137 ALA B C 1
ATOM 2523 O O . ALA B 1 137 ? 10.938 -11.867 8.336 1 92.12 137 ALA B O 1
ATOM 2524 N N . ARG B 1 138 ? 9.258 -12.789 7.219 1 91.06 138 ARG B N 1
ATOM 2525 C CA . ARG B 1 138 ? 8.281 -12.727 8.297 1 91.06 138 ARG B CA 1
ATOM 2526 C C . ARG B 1 138 ? 8.859 -13.273 9.602 1 91.06 138 ARG B C 1
ATOM 2528 O O . ARG B 1 138 ? 8.68 -12.688 10.664 1 91.06 138 ARG B O 1
ATOM 2535 N N . ASP B 1 139 ? 9.594 -14.312 9.523 1 89.81 139 ASP B N 1
ATOM 2536 C CA . ASP B 1 139 ? 9.953 -15.078 10.711 1 89.81 139 ASP B CA 1
ATOM 2537 C C . ASP B 1 139 ? 11.273 -14.586 11.297 1 89.81 139 ASP B C 1
ATOM 2539 O O . ASP B 1 139 ? 11.648 -14.961 12.414 1 89.81 139 ASP B O 1
ATOM 2543 N N . THR B 1 140 ? 11.961 -13.625 10.625 1 92.12 140 THR B N 1
ATOM 2544 C CA . THR B 1 140 ? 13.297 -13.273 11.094 1 92.12 140 THR B CA 1
ATOM 2545 C C . THR B 1 140 ? 13.438 -11.766 11.258 1 92.12 140 THR B C 1
ATOM 2547 O O . THR B 1 140 ? 14.547 -11.258 11.453 1 92.12 140 THR B O 1
ATOM 2550 N N . LEU B 1 141 ? 12.391 -11.047 11.188 1 93.5 141 LEU B N 1
ATOM 2551 C CA . LEU B 1 141 ? 12.469 -9.594 11.297 1 93.5 141 LEU B CA 1
ATOM 2552 C C . LEU B 1 141 ? 12.836 -9.172 12.719 1 93.5 141 LEU B C 1
ATOM 2554 O O . LEU B 1 141 ? 12.25 -9.672 13.688 1 93.5 141 LEU B O 1
ATOM 2558 N N . PRO B 1 142 ? 13.883 -8.25 12.844 1 92.56 142 PRO B N 1
ATOM 2559 C CA . PRO B 1 142 ? 14.062 -7.637 14.164 1 92.56 142 PRO B CA 1
ATOM 2560 C C . PRO B 1 142 ? 12.812 -6.902 14.641 1 92.56 142 PRO B C 1
ATOM 2562 O O . PRO B 1 142 ? 12.008 -6.438 13.828 1 92.56 142 PRO B O 1
ATOM 2565 N N . SER B 1 143 ? 12.719 -6.703 15.969 1 92.88 143 SER B N 1
ATOM 2566 C CA . SER B 1 143 ? 11.516 -6.148 16.578 1 92.88 143 SER B CA 1
ATOM 2567 C C . SER B 1 143 ? 11.203 -4.766 16.016 1 92.88 143 SER B C 1
ATOM 2569 O O . SER B 1 143 ? 10.062 -4.496 15.633 1 92.88 143 SER B O 1
ATOM 2571 N N . PRO B 1 144 ? 12.172 -3.842 15.883 1 95.12 144 PRO B N 1
ATOM 2572 C CA . PRO B 1 144 ? 11.828 -2.52 15.352 1 95.12 144 PRO B CA 1
ATOM 2573 C C . PRO B 1 144 ? 11.305 -2.576 13.914 1 95.12 144 PRO B C 1
ATOM 2575 O O . PRO B 1 144 ? 10.383 -1.839 13.562 1 95.12 144 PRO B O 1
ATOM 2578 N N . ALA B 1 145 ? 11.898 -3.438 13.133 1 96.38 145 ALA B N 1
ATOM 2579 C CA . ALA B 1 145 ? 11.445 -3.59 11.75 1 96.38 145 ALA B CA 1
ATOM 2580 C C . ALA B 1 145 ? 10.039 -4.184 11.695 1 96.38 145 ALA B C 1
ATOM 2582 O O . ALA B 1 145 ? 9.211 -3.775 10.875 1 96.38 145 ALA B O 1
ATOM 2583 N N . ASN B 1 146 ? 9.82 -5.164 12.57 1 96.81 146 ASN B N 1
ATOM 2584 C CA . ASN B 1 146 ? 8.492 -5.766 12.672 1 96.81 146 ASN B CA 1
ATOM 2585 C C . ASN B 1 146 ? 7.418 -4.711 12.945 1 96.81 146 ASN B C 1
ATOM 2587 O O . ASN B 1 146 ? 6.383 -4.691 12.273 1 96.81 146 ASN B O 1
ATOM 2591 N N . ASP B 1 147 ? 7.652 -3.855 13.898 1 97.25 147 ASP B N 1
ATOM 2592 C CA . ASP B 1 147 ? 6.719 -2.787 14.242 1 97.25 147 ASP B CA 1
ATOM 2593 C C . ASP B 1 147 ? 6.535 -1.819 13.07 1 97.25 147 ASP B C 1
ATOM 2595 O O . ASP B 1 147 ? 5.426 -1.347 12.82 1 97.25 147 ASP B O 1
ATOM 2599 N N . SER B 1 148 ? 7.645 -1.531 12.375 1 98.19 148 SER B N 1
ATOM 2600 C CA . SER B 1 148 ? 7.594 -0.629 11.234 1 98.19 148 SER B CA 1
ATOM 2601 C C . SER B 1 148 ? 6.695 -1.186 10.133 1 98.19 148 SER B C 1
ATOM 2603 O O . SER B 1 148 ? 5.836 -0.474 9.602 1 98.19 148 SER B O 1
ATOM 2605 N N . PHE B 1 149 ? 6.922 -2.449 9.844 1 98.38 149 PHE B N 1
ATOM 2606 C CA . PHE B 1 149 ? 6.117 -3.061 8.789 1 98.38 149 PHE B CA 1
ATOM 2607 C C . PHE B 1 149 ? 4.656 -3.15 9.211 1 98.38 149 PHE B C 1
ATOM 2609 O O . PHE B 1 149 ? 3.756 -2.959 8.383 1 98.38 149 PHE B O 1
ATOM 2616 N N . ARG B 1 150 ? 4.375 -3.463 10.461 1 98.12 150 ARG B N 1
ATOM 2617 C CA . ARG B 1 150 ? 3.01 -3.469 10.977 1 98.12 150 ARG B CA 1
ATOM 2618 C C . ARG B 1 150 ? 2.354 -2.104 10.812 1 98.12 150 ARG B C 1
ATOM 2620 O O . ARG B 1 150 ? 1.215 -2.01 10.352 1 98.12 150 ARG B O 1
ATOM 2627 N N . ASP B 1 151 ? 3.07 -1.065 11.18 1 98.44 151 ASP B N 1
ATOM 2628 C CA . ASP B 1 151 ? 2.52 0.283 11.094 1 98.44 151 ASP B CA 1
ATOM 2629 C C . ASP B 1 151 ? 2.246 0.678 9.648 1 98.44 151 ASP B C 1
ATOM 2631 O O . ASP B 1 151 ? 1.234 1.317 9.352 1 98.44 151 ASP B O 1
ATOM 2635 N N . ILE B 1 152 ? 3.141 0.318 8.742 1 98.5 152 ILE B N 1
ATOM 2636 C CA . ILE B 1 152 ? 2.945 0.581 7.32 1 98.5 152 ILE B CA 1
ATOM 2637 C C . ILE B 1 152 ? 1.677 -0.117 6.836 1 98.5 152 ILE B C 1
ATOM 2639 O O . ILE B 1 152 ? 0.828 0.504 6.191 1 98.5 152 ILE B O 1
ATOM 2643 N N . GLY B 1 153 ? 1.547 -1.399 7.129 1 98.44 153 GLY B N 1
ATOM 2644 C CA . GLY B 1 153 ? 0.367 -2.145 6.719 1 98.44 153 GLY B CA 1
ATOM 2645 C C . GLY B 1 153 ? -0.917 -1.604 7.32 1 98.44 153 GLY B C 1
ATOM 2646 O O . GLY B 1 153 ? -1.945 -1.537 6.645 1 98.44 153 GLY B O 1
ATOM 2647 N N . LEU B 1 154 ? -0.858 -1.271 8.586 1 98.25 154 LEU B N 1
ATOM 2648 C CA . LEU B 1 154 ? -2.016 -0.75 9.305 1 98.25 154 LEU B CA 1
ATOM 2649 C C . LEU B 1 154 ? -2.521 0.536 8.664 1 98.25 154 LEU B C 1
ATOM 2651 O O . LEU B 1 154 ? -3.699 0.634 8.305 1 98.25 154 LEU B O 1
ATOM 2655 N N . TYR B 1 155 ? -1.669 1.469 8.461 1 98.19 155 TYR B N 1
ATOM 2656 C CA . TYR B 1 155 ? -2.098 2.766 7.953 1 98.19 155 TYR B CA 1
ATOM 2657 C C . TYR B 1 155 ? -2.443 2.682 6.469 1 98.19 155 TYR B C 1
ATOM 2659 O O . TYR B 1 155 ? -3.318 3.404 5.988 1 98.19 155 TYR B O 1
ATOM 2667 N N . ASP B 1 156 ? -1.733 1.769 5.75 1 97.88 156 ASP B N 1
ATOM 2668 C CA . ASP B 1 156 ? -2.135 1.504 4.375 1 97.88 156 ASP B CA 1
ATOM 2669 C C . ASP B 1 156 ? -3.592 1.055 4.301 1 97.88 156 ASP B C 1
ATOM 2671 O O . ASP B 1 156 ? -4.359 1.549 3.475 1 97.88 156 ASP B O 1
ATOM 2675 N N . GLU B 1 157 ? -3.955 0.131 5.16 1 96.38 157 GLU B N 1
ATOM 2676 C CA . GLU B 1 157 ? -5.328 -0.364 5.191 1 96.38 157 GLU B CA 1
ATOM 2677 C C . GLU B 1 157 ? -6.293 0.72 5.66 1 96.38 157 GLU B C 1
ATOM 2679 O O . GLU B 1 157 ? -7.387 0.866 5.109 1 96.38 157 GLU B O 1
ATOM 2684 N N . ILE B 1 158 ? -5.93 1.497 6.621 1 95.88 158 ILE B N 1
ATOM 2685 C CA . ILE B 1 158 ? -6.781 2.557 7.152 1 95.88 158 ILE B CA 1
ATOM 2686 C C . ILE B 1 158 ? -7.109 3.557 6.047 1 95.88 158 ILE B C 1
ATOM 2688 O O . ILE B 1 158 ? -8.273 3.918 5.852 1 95.88 158 ILE B O 1
ATOM 2692 N N . TRP B 1 159 ? -6.102 3.934 5.266 1 96.94 159 TRP B N 1
ATOM 2693 C CA . TRP B 1 159 ? -6.277 5.02 4.305 1 96.94 159 TRP B CA 1
ATOM 2694 C C . TRP B 1 159 ? -7.066 4.551 3.088 1 96.94 159 TRP B C 1
ATOM 2696 O O . TRP B 1 159 ? -7.508 5.363 2.275 1 96.94 159 TRP B O 1
ATOM 2706 N N . GLN B 1 160 ? -7.258 3.273 2.984 1 95.81 160 GLN B N 1
ATOM 2707 C CA . GLN B 1 160 ? -8.031 2.77 1.854 1 95.81 160 GLN B CA 1
ATOM 2708 C C . GLN B 1 160 ? -9.461 2.447 2.266 1 95.81 160 GLN B C 1
ATOM 2710 O O . GLN B 1 160 ? -10.234 1.903 1.475 1 95.81 160 GLN B O 1
ATOM 2715 N N . ARG B 1 161 ? -9.828 2.818 3.465 1 92.5 161 ARG B N 1
ATOM 2716 C CA . ARG B 1 161 ? -11.18 2.586 3.943 1 92.5 161 ARG B CA 1
ATOM 2717 C C . ARG B 1 161 ? -11.984 3.883 3.969 1 92.5 161 ARG B C 1
ATOM 2719 O O . ARG B 1 161 ? -11.422 4.965 4.148 1 92.5 161 ARG B O 1
ATOM 2726 N N . THR B 1 162 ? -13.289 3.664 3.742 1 87.31 162 THR B N 1
ATOM 2727 C CA . THR B 1 162 ? -14.211 4.785 3.889 1 87.31 162 THR B CA 1
ATOM 2728 C C . THR B 1 162 ? -14.977 4.684 5.203 1 87.31 162 THR B C 1
ATOM 2730 O O . THR B 1 162 ? -15.078 3.604 5.789 1 87.31 162 THR B O 1
ATOM 2733 N N . ARG B 1 163 ? -15.391 5.809 5.707 1 74.12 163 ARG B N 1
ATOM 2734 C CA . ARG B 1 163 ? -16.234 5.828 6.902 1 74.12 163 ARG B CA 1
ATOM 2735 C C . ARG B 1 163 ? -17.688 5.562 6.555 1 74.12 163 ARG B C 1
ATOM 2737 O O . ARG B 1 163 ? -18.172 6.004 5.512 1 74.12 163 ARG B O 1
ATOM 2744 N N . SER B 1 164 ? -18.125 4.621 7.344 1 62.34 164 SER B N 1
ATOM 2745 C CA . SER B 1 164 ? -19.562 4.395 7.176 1 62.34 164 SER B CA 1
ATOM 2746 C C . SER B 1 164 ? -20.344 5.676 7.406 1 62.34 164 SER B C 1
ATOM 2748 O O . SER B 1 164 ? -19.984 6.496 8.25 1 62.34 164 SER B O 1
ATOM 2750 N N . PRO B 1 165 ? -21.188 5.938 6.426 1 56.84 165 PRO B N 1
ATOM 2751 C CA . PRO B 1 165 ? -22.047 7.09 6.699 1 56.84 165 PRO B CA 1
ATOM 2752 C C . PRO B 1 165 ? -22.656 7.051 8.102 1 56.84 165 PRO B C 1
ATOM 2754 O O . PRO B 1 165 ? -22.891 5.969 8.648 1 56.84 165 PRO B O 1
ATOM 2757 N N . LYS B 1 166 ? -22.625 8.242 8.695 1 54.16 166 LYS B N 1
ATOM 2758 C CA . LYS B 1 166 ? -23.25 8.352 10.008 1 54.16 166 LYS B CA 1
ATOM 2759 C C . LYS B 1 166 ? -24.641 7.711 10.008 1 54.16 166 LYS B C 1
ATOM 2761 O O . LYS B 1 166 ? -25.422 7.895 9.07 1 54.16 166 LYS B O 1
ATOM 2766 N N . GLY B 1 167 ? -24.922 6.82 10.93 1 54.03 167 GLY B N 1
ATOM 2767 C CA . GLY B 1 167 ? -26.219 6.215 11.141 1 54.03 167 GLY B CA 1
ATOM 2768 C C . GLY B 1 167 ? -26.328 4.812 10.57 1 54.03 167 GLY B C 1
ATOM 2769 O O . GLY B 1 167 ? -27.344 4.137 10.75 1 54.03 167 GLY B O 1
ATOM 2770 N N . VAL B 1 168 ? -25.672 4.602 9.57 1 51.97 168 VAL B N 1
ATOM 2771 C CA . VAL B 1 168 ? -25.766 3.246 9.039 1 51.97 168 VAL B CA 1
ATOM 2772 C C . VAL B 1 168 ? -24.891 2.307 9.859 1 51.97 168 VAL B C 1
ATOM 2774 O O . VAL B 1 168 ? -23.656 2.375 9.789 1 51.97 168 VAL B O 1
ATOM 2777 N N . GLU B 1 169 ? -25.219 1.962 10.891 1 45.94 169 GLU B N 1
ATOM 2778 C CA . GLU B 1 169 ? -24.625 0.981 11.797 1 45.94 169 GLU B CA 1
ATOM 2779 C C . GLU B 1 169 ? -24.562 -0.399 11.148 1 45.94 169 GLU B C 1
ATOM 2781 O O . GLU B 1 169 ? -25.469 -0.783 10.406 1 45.94 169 GLU B O 1
ATOM 2786 N N . GLY B 1 170 ? -23.453 -1.055 11.148 1 47.28 170 GLY B N 1
ATOM 2787 C CA . GLY B 1 170 ? -23.344 -2.492 10.953 1 47.28 170 GLY B CA 1
ATOM 2788 C C . GLY B 1 170 ? -22.703 -2.873 9.625 1 47.28 170 GLY B C 1
ATOM 2789 O O . GLY B 1 170 ? -22.312 -4.023 9.43 1 47.28 170 GLY B O 1
ATOM 2790 N N . GLU B 1 171 ? -23.188 -2.139 8.492 1 44.62 171 GLU B N 1
ATOM 2791 C CA . GLU B 1 171 ? -22.672 -2.723 7.258 1 44.62 171 GLU B CA 1
ATOM 2792 C C . GLU B 1 171 ? -21.234 -2.281 7 1 44.62 171 GLU B C 1
ATOM 2794 O O . GLU B 1 171 ? -20.906 -1.094 7.09 1 44.62 171 GLU B O 1
ATOM 2799 N N . VAL B 1 172 ? -20.312 -3.051 7.457 1 48.09 172 VAL B N 1
ATOM 2800 C CA . VAL B 1 172 ? -18.938 -2.828 7.02 1 48.09 172 VAL B CA 1
ATOM 2801 C C . VAL B 1 172 ? -18.938 -2.189 5.633 1 48.09 172 VAL B C 1
ATOM 2803 O O . VAL B 1 172 ? -19.422 -2.781 4.668 1 48.09 172 VAL B O 1
ATOM 2806 N N . TRP B 1 173 ? -19.156 -0.844 5.574 1 52.38 173 TRP B N 1
ATOM 2807 C CA . TRP B 1 173 ? -19.078 -0.084 4.332 1 52.38 173 TRP B CA 1
ATOM 2808 C C . TRP B 1 173 ? -17.859 -0.513 3.521 1 52.38 173 TRP B C 1
ATOM 2810 O O . TRP B 1 173 ? -16.734 -0.538 4.039 1 52.38 173 TRP B O 1
ATOM 2820 N N . SER B 1 174 ? -17.969 -1.458 2.506 1 64.12 174 SER B N 1
ATOM 2821 C CA . SER B 1 174 ? -17.078 -2.258 1.665 1 64.12 174 SER B CA 1
ATOM 2822 C C . SER B 1 174 ? -16.391 -1.396 0.612 1 64.12 174 SER B C 1
ATOM 2824 O O . SER B 1 174 ? -15.508 -1.871 -0.104 1 64.12 174 SER B O 1
ATOM 2826 N N . LEU B 1 175 ? -16.75 0.025 0.756 1 81.62 175 LEU B N 1
ATOM 2827 C CA . LEU B 1 175 ? -16.156 0.766 -0.354 1 81.62 175 LEU B CA 1
ATOM 2828 C C . LEU B 1 175 ? -14.719 1.153 -0.041 1 81.62 175 LEU B C 1
ATOM 2830 O O . LEU B 1 175 ? -14.438 1.696 1.029 1 81.62 175 LEU B O 1
ATOM 2834 N N . ARG B 1 176 ? -13.852 0.767 -0.875 1 91.19 176 ARG B N 1
ATOM 2835 C CA . ARG B 1 176 ? -12.445 1.104 -0.731 1 91.19 176 ARG B CA 1
ATOM 2836 C C . ARG B 1 176 ? -12.094 2.354 -1.533 1 91.19 176 ARG B C 1
ATOM 2838 O O . ARG B 1 176 ? -12.781 2.691 -2.498 1 91.19 176 ARG B O 1
ATOM 2845 N N . ARG B 1 177 ? -11.102 3.072 -1.078 1 94.75 177 ARG B N 1
ATOM 2846 C CA . ARG B 1 177 ? -10.625 4.301 -1.711 1 94.75 177 ARG B CA 1
ATOM 2847 C C . ARG B 1 177 ? -9.109 4.289 -1.855 1 94.75 177 ARG B C 1
ATOM 2849 O O . ARG B 1 177 ? -8.422 3.473 -1.235 1 94.75 177 ARG B O 1
ATOM 2856 N N . GLY B 1 178 ? -8.648 5.238 -2.713 1 96.38 178 GLY B N 1
ATOM 2857 C CA . GLY B 1 178 ? -7.211 5.387 -2.855 1 96.38 178 GLY B CA 1
ATOM 2858 C C . GLY B 1 178 ? -6.66 6.594 -2.117 1 96.38 178 GLY B C 1
ATOM 2859 O O . GLY B 1 178 ? -7.422 7.434 -1.639 1 96.38 178 GLY B O 1
ATOM 2860 N N . TYR B 1 179 ? -5.359 6.633 -1.972 1 98 179 TYR B N 1
ATOM 2861 C CA . TYR B 1 179 ? -4.652 7.773 -1.396 1 98 179 TYR B CA 1
ATOM 2862 C C . TYR B 1 179 ? -3.352 8.039 -2.143 1 98 179 TYR B C 1
ATOM 2864 O O . TYR B 1 179 ? -3.027 7.344 -3.107 1 98 179 TYR B O 1
ATOM 2872 N N . VAL B 1 180 ? -2.629 9.102 -1.757 1 98 180 VAL B N 1
ATOM 2873 C CA . VAL B 1 180 ? -1.505 9.562 -2.566 1 98 180 VAL B CA 1
ATOM 2874 C C . VAL B 1 180 ? -0.215 9.484 -1.754 1 98 180 VAL B C 1
ATOM 2876 O O . VAL B 1 180 ? -0.18 9.898 -0.594 1 98 180 VAL B O 1
ATOM 2879 N N . GLU B 1 181 ? 0.775 8.875 -2.309 1 97.69 181 GLU B N 1
ATOM 2880 C CA . GLU B 1 181 ? 2.119 8.906 -1.739 1 97.69 181 GLU B CA 1
ATOM 2881 C C . GLU B 1 181 ? 3.006 9.906 -2.477 1 97.69 181 GLU B C 1
ATOM 2883 O O . GLU B 1 181 ? 3.047 9.922 -3.709 1 97.69 181 GLU B O 1
ATOM 2888 N N . VAL B 1 182 ? 3.662 10.742 -1.749 1 95.62 182 VAL B N 1
ATOM 2889 C CA . VAL B 1 182 ? 4.676 11.656 -2.271 1 95.62 182 VAL B CA 1
ATOM 2890 C C . VAL B 1 182 ? 6.062 11.203 -1.818 1 95.62 182 VAL B C 1
ATOM 2892 O O . VAL B 1 182 ? 6.301 11.023 -0.622 1 95.62 182 VAL B O 1
ATOM 2895 N N . LEU B 1 183 ? 6.891 10.961 -2.77 1 88.06 183 LEU B N 1
ATOM 2896 C CA . LEU B 1 183 ? 8.281 10.633 -2.473 1 88.06 183 LEU B CA 1
ATOM 2897 C C . LEU B 1 183 ? 9.133 11.891 -2.404 1 88.06 183 LEU B C 1
ATOM 2899 O O . LEU B 1 183 ? 9.156 12.688 -3.348 1 88.06 183 LEU B O 1
ATOM 2903 N N . LEU B 1 184 ? 9.695 12.164 -1.219 1 86.81 184 LEU B N 1
ATOM 2904 C CA . LEU B 1 184 ? 10.445 13.406 -1.029 1 86.81 184 LEU B CA 1
ATOM 2905 C C . LEU B 1 184 ? 11.945 13.148 -1.08 1 86.81 184 LEU B C 1
ATOM 2907 O O . LEU B 1 184 ? 12.398 12.047 -0.745 1 86.81 184 LEU B O 1
#

pLDDT: mean 91.76, std 12.17, range [38.25, 98.75]